Protein AF-A0A117M1G9-F1 (afdb_monomer_lite)

Secondary structure (DSSP, 8-state):
-HHHHHHHHTTTT--B-TTSSB--HHHHHHHHHHHHHHHHHHHHHHHHHHTT-EETTEEHHHHHHHHHHHHHHHHHHHHHHHHHHHHHHH-HHHHHHHSSS--HHHHHHHHHHHHHHHTHHHHHHHHHHHHHHHHHT-S-HHHHHHHHHHHHHHHHHHHHHHHHHHHHH--HHHHHHHHHHHHHHHHHHHHHHHHTS-S-STTHHHHHHHHHHHHHHHT-TT-GGGHHHHHTT-THHHHHHHHHHHHHHHHHHHHHHTPPPP-

pLDDT: mean 76.71, std 13.81, range [40.34, 94.69]

Structure (mmCIF, N/CA/C/O backbone):
data_AF-A0A117M1G9-F1
#
_entry.id   AF-A0A117M1G9-F1
#
loop_
_atom_site.group_PDB
_atom_site.id
_atom_site.type_symbol
_atom_site.label_atom_id
_atom_site.label_alt_id
_atom_site.label_comp_id
_atom_site.label_asym_id
_atom_site.label_entity_id
_atom_site.label_seq_id
_atom_site.pdbx_PDB_ins_code
_atom_site.Cartn_x
_atom_site.Cartn_y
_atom_site.Cartn_z
_atom_site.occupancy
_atom_site.B_iso_or_equiv
_atom_site.auth_seq_id
_atom_site.auth_comp_id
_atom_site.auth_asym_id
_atom_site.auth_atom_id
_atom_site.pdbx_PDB_model_num
ATOM 1 N N . MET A 1 1 ? -23.080 -7.374 11.317 1.00 54.06 1 MET A N 1
ATOM 2 C CA . MET A 1 1 ? -23.359 -6.844 9.959 1.00 54.06 1 MET A CA 1
ATOM 3 C C . MET A 1 1 ? -24.527 -5.860 9.942 1.00 54.06 1 MET A C 1
ATOM 5 O O . MET A 1 1 ? -24.376 -4.829 9.299 1.00 54.06 1 MET A O 1
ATOM 9 N N . ASN A 1 2 ? -25.638 -6.105 10.656 1.00 62.81 2 ASN A N 1
ATOM 10 C CA . ASN A 1 2 ? -26.740 -5.129 10.755 1.00 62.81 2 ASN A CA 1
ATOM 11 C C . ASN A 1 2 ? -26.316 -3.803 11.411 1.00 62.81 2 ASN A C 1
ATOM 13 O O . ASN A 1 2 ? -26.635 -2.744 10.881 1.00 62.81 2 ASN A O 1
ATOM 17 N N . ASP A 1 3 ? -25.491 -3.857 12.457 1.00 60.44 3 ASP A N 1
ATOM 18 C CA . ASP A 1 3 ? -24.973 -2.656 13.132 1.00 60.44 3 ASP A CA 1
ATOM 19 C C . ASP A 1 3 ? -24.120 -1.780 12.198 1.00 60.44 3 ASP A C 1
ATOM 21 O O . ASP A 1 3 ? -24.245 -0.560 12.180 1.00 60.44 3 ASP A O 1
ATOM 25 N N . LEU A 1 4 ? -23.300 -2.410 11.345 1.00 61.31 4 LEU A N 1
ATOM 26 C CA . LEU A 1 4 ? -22.435 -1.711 10.390 1.00 61.31 4 LEU A CA 1
ATOM 27 C C . LEU A 1 4 ? -23.252 -0.991 9.305 1.00 61.31 4 LEU A C 1
ATOM 29 O O . LEU A 1 4 ? -22.950 0.145 8.944 1.00 61.31 4 LEU A O 1
ATOM 33 N N . LYS A 1 5 ? -24.319 -1.643 8.813 1.00 62.78 5 LYS A N 1
ATOM 34 C CA . LYS A 1 5 ? -25.284 -1.016 7.897 1.00 62.78 5 LYS A CA 1
ATOM 35 C C . LYS A 1 5 ? -25.941 0.199 8.546 1.00 62.78 5 LYS A C 1
ATOM 37 O O . LYS A 1 5 ? -26.148 1.201 7.869 1.00 62.78 5 LYS A O 1
ATOM 42 N N . LEU A 1 6 ? -26.248 0.118 9.839 1.00 60.69 6 LEU A N 1
ATOM 43 C CA . LEU A 1 6 ? -26.874 1.201 10.590 1.00 60.69 6 LEU A CA 1
ATOM 44 C C . LEU A 1 6 ? -25.924 2.403 10.718 1.00 60.69 6 LEU A C 1
ATOM 46 O O . LEU A 1 6 ? -26.309 3.521 10.381 1.00 60.69 6 LEU A O 1
ATOM 50 N N . PHE A 1 7 ? -24.655 2.176 11.065 1.00 64.25 7 PHE A N 1
ATOM 51 C CA . PHE A 1 7 ? -23.651 3.246 11.135 1.00 64.25 7 PHE A CA 1
ATOM 52 C C . PHE A 1 7 ? -23.413 3.945 9.794 1.00 64.25 7 PHE A C 1
ATOM 54 O O . PHE A 1 7 ? -23.418 5.177 9.733 1.00 64.25 7 PHE A O 1
ATOM 61 N N . LEU A 1 8 ? -23.292 3.174 8.709 1.00 62.53 8 LEU A N 1
ATOM 62 C CA . LEU A 1 8 ? -23.115 3.718 7.360 1.00 62.53 8 LEU A CA 1
ATOM 63 C C . LEU A 1 8 ? -24.354 4.486 6.877 1.00 62.53 8 LEU A C 1
ATOM 65 O O . LEU A 1 8 ? -24.216 5.562 6.294 1.00 62.53 8 LEU A O 1
ATOM 69 N N . LYS A 1 9 ? -25.563 3.976 7.152 1.00 63.22 9 LYS A N 1
ATOM 70 C CA . LYS A 1 9 ? -26.831 4.610 6.751 1.00 63.22 9 LYS A CA 1
ATOM 71 C C . LYS A 1 9 ? -27.026 5.973 7.413 1.00 63.22 9 LYS A C 1
ATOM 73 O O . LYS A 1 9 ? -27.414 6.923 6.740 1.00 63.22 9 LYS A O 1
ATOM 78 N N . TYR A 1 10 ? -26.737 6.080 8.708 1.00 60.75 10 TYR A N 1
ATOM 79 C CA . TYR A 1 10 ? -26.921 7.324 9.466 1.00 60.75 10 TYR A CA 1
ATOM 80 C C . TYR A 1 10 ? -25.711 8.263 9.422 1.00 60.75 10 TYR A C 1
ATOM 82 O O . TYR A 1 10 ? -25.728 9.321 10.057 1.00 60.75 10 TYR A O 1
ATOM 90 N N . LYS A 1 11 ? -24.663 7.892 8.671 1.00 59.41 11 LYS A N 1
ATOM 91 C CA . LYS A 1 11 ? -23.403 8.638 8.556 1.00 59.41 11 LYS A CA 1
ATOM 92 C C . LYS A 1 11 ? -22.895 9.132 9.912 1.00 59.41 11 LYS A C 1
ATOM 94 O O . LYS A 1 11 ? -22.497 10.289 10.061 1.00 59.41 11 LYS A O 1
ATOM 99 N N . LEU A 1 12 ? -23.012 8.283 10.929 1.00 55.09 12 LEU A N 1
ATOM 100 C CA . LEU A 1 12 ? -22.566 8.605 12.279 1.00 55.09 12 LEU A CA 1
ATOM 101 C C . LEU A 1 12 ? -21.052 8.835 12.227 1.00 55.09 12 LEU A C 1
ATOM 103 O O . LEU A 1 12 ? -20.337 8.006 11.686 1.00 55.09 12 LEU A O 1
ATOM 107 N N . PHE A 1 13 ? -20.568 9.979 12.709 1.00 54.66 13 PHE A N 1
ATOM 108 C CA . PHE A 1 13 ? -19.126 10.280 12.786 1.00 54.66 13 PHE A CA 1
ATOM 109 C C . PHE A 1 13 ? -18.400 10.513 11.443 1.00 54.66 13 PHE A C 1
ATOM 111 O O . PHE A 1 13 ? -17.173 10.497 11.381 1.00 54.66 13 PHE A O 1
ATOM 118 N N . MET A 1 14 ? -19.134 10.791 10.356 1.00 53.44 14 MET A N 1
ATOM 119 C CA . MET A 1 14 ? -18.538 11.401 9.158 1.00 53.44 14 MET A CA 1
ATOM 120 C C . MET A 1 14 ? -18.364 12.916 9.342 1.00 53.44 14 MET A C 1
ATOM 122 O O . MET A 1 14 ? -19.261 13.568 9.873 1.00 53.44 14 MET A O 1
ATOM 126 N N . PHE A 1 15 ? -17.211 13.424 8.883 1.00 51.84 15 PHE A N 1
ATOM 127 C CA . PHE A 1 15 ? -16.710 14.812 8.834 1.00 51.84 15 PHE A CA 1
ATOM 128 C C . PHE A 1 15 ? -17.649 15.910 9.351 1.00 51.84 15 PHE A C 1
ATOM 130 O O . PHE A 1 15 ? -18.733 16.066 8.811 1.00 51.84 15 PHE A O 1
ATOM 137 N N . PRO A 1 16 ? -17.241 16.798 10.267 1.00 45.16 16 PRO A N 1
ATOM 138 C CA . PRO A 1 16 ? -17.991 18.029 10.497 1.00 45.16 16 PRO A CA 1
ATOM 139 C C . PRO A 1 16 ? -17.850 18.949 9.271 1.00 45.16 16 PRO A C 1
ATOM 141 O O . PRO A 1 16 ? -16.748 19.336 8.890 1.00 45.16 16 PRO A O 1
ATOM 144 N N . GLY A 1 17 ? -18.954 19.283 8.605 1.00 44.84 17 GLY A N 1
ATOM 145 C CA . GLY A 1 17 ? -18.967 20.303 7.556 1.00 44.84 17 GLY A CA 1
ATOM 146 C C . GLY A 1 17 ? -18.988 21.713 8.144 1.00 44.84 17 GLY A C 1
ATOM 147 O O . GLY A 1 17 ? -19.348 21.921 9.302 1.00 44.84 17 GLY A O 1
ATOM 148 N N . LYS A 1 18 ? -18.646 22.707 7.313 1.00 43.84 18 LYS A N 1
ATOM 149 C CA . LYS A 1 18 ? -18.502 24.131 7.688 1.00 43.84 18 LYS A CA 1
ATOM 150 C C . LYS A 1 18 ? -19.743 24.777 8.336 1.00 43.84 18 LYS A C 1
ATOM 152 O O . LYS A 1 18 ? -19.636 25.886 8.842 1.00 43.84 18 LYS A O 1
ATOM 157 N N . LYS A 1 19 ? -20.907 24.118 8.314 1.00 42.03 19 LYS A N 1
ATOM 158 C CA . LYS A 1 19 ? -22.171 24.590 8.911 1.00 42.03 19 LYS A CA 1
ATOM 159 C C . LYS A 1 19 ? -22.784 23.599 9.917 1.00 42.03 19 LYS A C 1
ATOM 161 O O . LYS A 1 19 ? -23.988 23.618 10.130 1.00 42.03 19 LYS A O 1
ATOM 166 N N . GLY A 1 20 ? -21.997 22.675 10.476 1.00 44.34 20 GLY A N 1
ATOM 167 C CA . GLY A 1 20 ? -22.514 21.618 11.363 1.00 44.34 20 GLY A CA 1
ATOM 168 C C . GLY A 1 20 ? -23.247 20.479 10.636 1.00 44.34 20 GLY A C 1
ATOM 169 O O . GLY A 1 20 ? -23.626 19.489 11.253 1.00 44.34 20 GLY A O 1
ATOM 170 N N . THR A 1 21 ? -23.401 20.560 9.312 1.00 43.28 21 THR A N 1
ATOM 171 C CA . THR A 1 21 ? -23.843 19.443 8.472 1.00 43.28 21 THR A CA 1
ATOM 172 C C . THR A 1 21 ? -22.686 18.476 8.249 1.00 43.28 21 THR A C 1
ATOM 174 O O . THR A 1 21 ? -21.602 18.895 7.858 1.00 43.28 21 THR A O 1
ATOM 177 N N . ARG A 1 22 ? -22.888 17.177 8.501 1.00 53.00 22 ARG A N 1
ATOM 178 C CA . ARG A 1 22 ? -21.842 16.159 8.319 1.00 53.00 22 ARG A CA 1
ATOM 179 C C . ARG A 1 22 ? -21.385 16.116 6.847 1.00 53.00 22 ARG A C 1
ATOM 181 O O . ARG A 1 22 ? -22.185 15.828 5.958 1.00 53.00 22 ARG A O 1
ATOM 188 N N . GLY A 1 23 ? -20.126 16.460 6.585 1.00 53.06 23 GLY A N 1
ATOM 189 C CA . GLY A 1 23 ? -19.471 16.463 5.282 1.00 53.06 23 GLY A CA 1
ATOM 190 C C . GLY A 1 23 ? -19.533 15.093 4.605 1.00 53.06 23 GLY A C 1
ATOM 191 O O . GLY A 1 23 ? -19.411 14.048 5.242 1.00 53.06 23 GLY A O 1
ATOM 192 N N . GLY A 1 24 ? -19.777 15.105 3.296 1.00 58.38 24 GLY A N 1
ATOM 193 C CA . GLY A 1 24 ? -19.966 13.894 2.504 1.00 58.38 24 GLY A CA 1
ATOM 194 C C . GLY A 1 24 ? -18.655 13.244 2.057 1.00 58.38 24 GLY A C 1
ATOM 195 O O . GLY A 1 24 ? -17.676 13.929 1.768 1.00 58.38 24 GLY A O 1
ATOM 196 N N . LEU A 1 25 ? -18.693 11.916 1.900 1.00 64.88 25 LEU A N 1
ATOM 197 C CA . LEU A 1 25 ? -17.637 11.092 1.287 1.00 64.88 25 LEU A CA 1
ATOM 198 C C . LEU A 1 25 ? -17.181 11.611 -0.087 1.00 64.88 25 LEU A C 1
ATOM 200 O O . LEU A 1 25 ? -16.031 11.424 -0.470 1.00 64.88 25 LEU A O 1
ATOM 204 N N . SER A 1 26 ? -18.070 12.291 -0.816 1.00 68.75 26 SER A N 1
ATOM 205 C CA . SER A 1 26 ? -17.812 12.817 -2.157 1.00 68.75 26 SER A CA 1
ATOM 206 C C . SER A 1 26 ? -16.643 13.802 -2.212 1.00 68.75 26 SER A C 1
ATOM 208 O O . SER A 1 26 ? -15.850 13.739 -3.145 1.00 68.75 26 SER A O 1
ATOM 210 N N . GLY A 1 27 ? -16.490 14.675 -1.210 1.00 70.56 27 GLY A N 1
ATOM 211 C CA . GLY A 1 27 ? -15.402 15.659 -1.189 1.00 70.56 27 GLY A CA 1
ATOM 212 C C . GLY A 1 27 ? -14.026 15.014 -1.022 1.00 70.56 27 GLY A C 1
ATOM 213 O O . GLY A 1 27 ? -13.069 15.405 -1.683 1.00 70.56 27 GLY A O 1
ATOM 214 N N . GLN A 1 28 ? -13.927 13.981 -0.185 1.00 72.12 28 GLN A N 1
ATOM 215 C CA . GLN A 1 28 ? -12.674 13.252 -0.001 1.00 72.12 28 GLN A CA 1
ATOM 216 C C . GLN A 1 28 ? -12.330 12.359 -1.185 1.00 72.12 28 GLN A C 1
ATOM 218 O O . GLN A 1 28 ? -11.172 12.320 -1.583 1.00 72.12 28 GLN A O 1
ATOM 223 N N . LEU A 1 29 ? -13.323 11.684 -1.770 1.00 77.69 29 LEU A N 1
ATOM 224 C CA . LEU A 1 29 ? -13.129 10.901 -2.990 1.00 77.69 29 LEU A CA 1
ATOM 225 C C . LEU A 1 29 ? -12.677 11.786 -4.156 1.00 77.69 29 LEU A C 1
ATOM 227 O O . LEU A 1 29 ? -11.832 11.371 -4.943 1.00 77.69 29 LEU A O 1
ATOM 231 N N . PHE A 1 30 ? -13.183 13.020 -4.236 1.00 79.62 30 PHE A N 1
ATOM 232 C CA . PHE A 1 30 ? -12.721 14.000 -5.214 1.00 79.62 30 PHE A CA 1
ATOM 233 C C . PHE A 1 30 ? -11.249 14.375 -4.998 1.00 79.62 30 PHE A C 1
ATOM 235 O O . PHE A 1 30 ? -10.456 14.266 -5.929 1.00 79.62 30 PHE A O 1
ATOM 242 N N . VAL A 1 31 ? -10.855 14.750 -3.773 1.00 78.19 31 VAL A N 1
ATOM 243 C CA . VAL A 1 31 ? -9.445 15.054 -3.449 1.00 78.19 31 VAL A CA 1
ATOM 244 C C . VAL A 1 31 ? -8.550 13.848 -3.735 1.00 78.19 31 VAL A C 1
ATOM 246 O O . VAL A 1 31 ? -7.498 13.999 -4.350 1.00 78.19 31 VAL A O 1
ATOM 249 N N . PHE A 1 32 ? -8.994 12.652 -3.351 1.00 83.94 32 PHE A N 1
ATOM 250 C CA . PHE A 1 32 ? -8.304 11.398 -3.626 1.00 83.94 32 PHE A CA 1
ATOM 251 C C . PHE A 1 32 ? -8.061 11.200 -5.128 1.00 83.94 32 PHE A C 1
ATOM 253 O O . PHE A 1 32 ? -6.930 10.974 -5.559 1.00 83.94 32 PHE A O 1
ATOM 260 N N . ALA A 1 33 ? -9.106 11.343 -5.946 1.00 86.31 33 ALA A N 1
ATOM 261 C CA . ALA A 1 33 ? -9.006 11.171 -7.390 1.00 86.31 33 ALA A CA 1
ATOM 262 C C . ALA A 1 33 ? -8.069 12.212 -8.019 1.00 86.31 33 ALA A C 1
ATOM 264 O O . ALA A 1 33 ? -7.183 11.847 -8.788 1.00 86.31 33 ALA A O 1
ATOM 265 N N . VAL A 1 34 ? -8.207 13.490 -7.648 1.00 86.94 34 VAL A N 1
ATOM 266 C CA . VAL A 1 34 ? -7.369 14.581 -8.173 1.00 86.94 34 VAL A CA 1
ATOM 267 C C . VAL A 1 34 ? -5.892 14.349 -7.857 1.00 86.94 34 VAL A C 1
ATOM 269 O O . VAL A 1 34 ? -5.061 14.430 -8.759 1.00 86.94 34 VAL A O 1
ATOM 272 N N . PHE A 1 35 ? -5.549 14.009 -6.611 1.00 83.75 35 PHE A N 1
ATOM 273 C CA . PHE A 1 35 ? -4.156 13.745 -6.236 1.00 83.75 35 PHE A CA 1
ATOM 274 C C . PHE A 1 35 ? -3.599 12.489 -6.908 1.00 83.75 35 PHE A C 1
ATOM 276 O O . PHE A 1 35 ? -2.458 12.509 -7.372 1.00 83.75 35 PHE A O 1
ATOM 283 N N . THR A 1 36 ? -4.404 11.427 -7.009 1.00 87.38 36 THR A N 1
ATOM 284 C CA . THR A 1 36 ? -4.015 10.193 -7.710 1.00 87.38 36 THR A CA 1
ATOM 285 C C . THR A 1 36 ? -3.692 10.487 -9.172 1.00 87.38 36 THR A C 1
ATOM 287 O O . THR A 1 36 ? -2.656 10.058 -9.669 1.00 87.38 36 THR A O 1
ATOM 290 N N . ILE A 1 37 ? -4.540 11.267 -9.853 1.00 88.56 37 ILE A N 1
ATOM 291 C CA . ILE A 1 37 ? -4.345 11.654 -11.255 1.00 88.56 37 ILE A CA 1
ATOM 292 C C . ILE A 1 37 ? -3.124 12.565 -11.405 1.00 88.56 37 ILE A C 1
ATOM 294 O O . ILE A 1 37 ? -2.314 12.348 -12.299 1.00 88.56 37 ILE A O 1
ATOM 298 N N . MET A 1 38 ? -2.951 13.558 -10.531 1.00 87.69 38 MET A N 1
ATOM 299 C CA . MET A 1 38 ? -1.835 14.506 -10.607 1.00 87.69 38 MET A CA 1
ATOM 300 C C . MET A 1 38 ? -0.476 13.806 -10.470 1.00 87.69 38 MET A C 1
ATOM 302 O O . MET A 1 38 ? 0.407 13.998 -11.306 1.00 87.69 38 MET A O 1
ATOM 306 N N . ILE A 1 39 ? -0.323 12.951 -9.453 1.00 85.81 39 ILE A N 1
ATOM 307 C CA . ILE A 1 39 ? 0.887 12.135 -9.261 1.00 85.81 39 ILE A CA 1
ATOM 308 C C . ILE A 1 39 ? 1.021 11.123 -10.400 1.00 85.81 39 ILE A C 1
ATOM 310 O O . ILE A 1 39 ? 2.115 10.932 -10.933 1.00 85.81 39 ILE A O 1
ATOM 314 N N . GLY A 1 40 ? -0.104 10.538 -10.812 1.00 87.75 40 GLY A N 1
ATOM 315 C CA . GLY A 1 40 ? -0.175 9.581 -11.901 1.00 87.75 40 GLY A CA 1
ATOM 316 C C . GLY A 1 40 ? 0.371 10.131 -13.215 1.00 87.75 40 GLY A C 1
ATOM 317 O O . GLY A 1 40 ? 1.198 9.488 -13.851 1.00 87.75 40 GLY A O 1
ATOM 318 N N . MET A 1 41 ? -0.026 11.345 -13.600 1.00 87.69 41 MET A N 1
ATOM 319 C CA . MET A 1 41 ? 0.456 12.012 -14.815 1.00 87.69 41 MET A CA 1
ATOM 320 C C . MET A 1 41 ? 1.946 12.354 -14.739 1.00 87.69 41 MET A C 1
ATOM 322 O O . MET A 1 41 ? 2.665 12.185 -15.723 1.00 87.69 41 MET A O 1
ATOM 326 N N . PHE A 1 42 ? 2.429 12.808 -13.578 1.00 85.50 42 PHE A N 1
ATOM 327 C CA . PHE A 1 42 ? 3.856 13.064 -13.383 1.00 85.50 42 PHE A CA 1
ATOM 328 C C . PHE A 1 42 ? 4.676 11.780 -13.577 1.00 85.50 42 PHE A C 1
ATOM 330 O O . PHE A 1 42 ? 5.613 11.750 -14.378 1.00 85.50 42 PHE A O 1
ATOM 337 N N . LEU A 1 43 ? 4.282 10.694 -12.907 1.00 88.00 43 LEU A N 1
ATOM 338 C CA . LEU A 1 43 ? 4.990 9.418 -12.987 1.00 88.00 43 LEU A CA 1
ATOM 339 C C . LEU A 1 43 ? 4.782 8.697 -14.317 1.00 88.00 43 LEU A C 1
ATOM 341 O O . LEU A 1 43 ? 5.677 7.983 -14.749 1.00 88.00 43 LEU A O 1
ATOM 345 N N . TRP A 1 44 ? 3.675 8.927 -15.021 1.00 88.44 44 TRP A N 1
ATOM 346 C CA . TRP A 1 44 ? 3.468 8.428 -16.382 1.00 88.44 44 TRP A CA 1
ATOM 347 C C . TRP A 1 44 ? 4.584 8.867 -17.334 1.00 88.44 44 TRP A C 1
ATOM 349 O O . TRP A 1 44 ? 5.105 8.056 -18.102 1.00 88.44 44 TRP A O 1
ATOM 359 N N . ASN A 1 45 ? 4.990 10.137 -17.252 1.00 85.75 45 ASN A N 1
ATOM 360 C CA . ASN A 1 45 ? 6.081 10.672 -18.065 1.00 85.75 45 ASN A CA 1
ATOM 361 C C . ASN A 1 45 ? 7.435 10.094 -17.641 1.00 85.75 45 ASN A C 1
ATOM 363 O O . ASN A 1 45 ? 8.219 9.688 -18.496 1.00 85.75 45 ASN A O 1
ATOM 367 N N . VAL A 1 46 ? 7.685 9.990 -16.333 1.00 84.25 46 VAL A N 1
ATOM 368 C CA . VAL A 1 46 ? 8.919 9.407 -15.774 1.00 84.25 46 VAL A CA 1
ATOM 369 C C . VAL A 1 46 ? 9.066 7.939 -16.188 1.00 84.25 46 VAL A C 1
ATOM 371 O O . VAL A 1 46 ? 10.121 7.517 -16.660 1.00 84.25 46 VAL A O 1
ATOM 374 N N . TYR A 1 47 ? 7.994 7.158 -16.075 1.00 88.00 47 TYR A N 1
ATOM 375 C CA . TYR A 1 47 ? 7.966 5.764 -16.499 1.00 88.00 47 TYR A CA 1
ATOM 376 C C . TYR A 1 47 ? 8.047 5.615 -18.021 1.00 88.00 47 TYR A C 1
ATOM 378 O O . TYR A 1 47 ? 8.714 4.715 -18.519 1.00 88.00 47 TYR A O 1
ATOM 386 N N . GLY A 1 48 ? 7.448 6.532 -18.784 1.00 85.25 48 GLY A N 1
ATOM 387 C CA . GLY A 1 48 ? 7.653 6.596 -20.231 1.00 85.25 48 GLY A CA 1
ATOM 388 C C . GLY A 1 48 ? 9.123 6.809 -20.603 1.00 85.25 48 GLY A C 1
ATOM 389 O O . GLY A 1 48 ? 9.651 6.076 -21.433 1.00 85.25 48 GLY A O 1
ATOM 390 N N . ALA A 1 49 ? 9.798 7.760 -19.956 1.00 82.31 49 ALA A N 1
ATOM 391 C CA . ALA A 1 49 ? 11.199 8.089 -20.226 1.00 82.31 49 ALA A CA 1
ATOM 392 C C . ALA A 1 49 ? 12.187 6.991 -19.794 1.00 82.31 49 ALA A C 1
ATOM 394 O O . ALA A 1 49 ? 13.280 6.895 -20.341 1.00 82.31 49 ALA A O 1
ATOM 395 N N . THR A 1 50 ? 11.805 6.160 -18.823 1.00 81.44 50 THR A N 1
ATOM 396 C CA . THR A 1 50 ? 12.618 5.036 -18.322 1.00 81.44 50 THR A CA 1
ATOM 397 C C . THR A 1 50 ? 12.219 3.688 -18.928 1.00 81.44 50 THR A C 1
ATOM 399 O O . THR A 1 50 ? 12.813 2.659 -18.597 1.00 81.44 50 THR A O 1
ATOM 402 N N . SER A 1 51 ? 11.230 3.671 -19.827 1.00 80.81 51 SER A N 1
ATOM 403 C CA . SER A 1 51 ? 10.801 2.456 -20.519 1.00 80.81 51 SER A CA 1
ATOM 404 C C . SER A 1 51 ? 11.928 1.902 -21.397 1.00 80.81 51 SER A C 1
ATOM 406 O O . SER A 1 51 ? 12.650 2.645 -22.055 1.00 80.81 51 SER A O 1
ATOM 408 N N . GLY A 1 52 ? 12.133 0.584 -21.355 1.00 79.12 52 GLY A N 1
ATOM 409 C CA . GLY A 1 52 ? 13.221 -0.082 -22.082 1.00 79.12 52 GLY A CA 1
ATOM 410 C C . GLY A 1 52 ? 14.623 0.090 -21.480 1.00 79.12 52 GLY A C 1
ATOM 411 O O . GLY A 1 52 ? 15.557 -0.552 -21.952 1.00 79.12 52 GLY A O 1
ATOM 412 N N . VAL A 1 53 ? 14.791 0.889 -20.418 1.00 82.50 53 VAL A N 1
ATOM 413 C CA . VAL A 1 53 ? 16.077 1.018 -19.718 1.00 82.50 53 VAL A CA 1
ATOM 414 C C . VAL A 1 53 ? 16.237 -0.135 -18.730 1.00 82.50 53 VAL A C 1
ATOM 416 O O . VAL A 1 53 ? 15.481 -0.251 -17.759 1.00 82.50 53 VAL A O 1
ATOM 419 N N . ALA A 1 54 ? 17.239 -0.980 -18.963 1.00 82.19 54 ALA A N 1
ATOM 420 C CA . ALA A 1 54 ? 17.619 -2.065 -18.070 1.00 82.19 54 ALA A CA 1
ATOM 421 C C . ALA A 1 54 ? 19.108 -1.978 -17.723 1.00 82.19 54 ALA A C 1
ATOM 423 O O . ALA A 1 54 ? 19.942 -1.692 -18.581 1.00 82.19 54 ALA A O 1
ATOM 424 N N . VAL A 1 55 ? 19.431 -2.24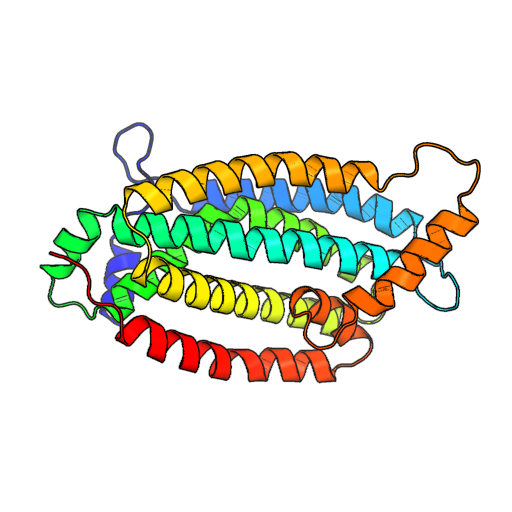0 -16.461 1.00 79.19 55 VAL A N 1
ATOM 425 C CA . VAL A 1 55 ? 20.802 -2.287 -15.942 1.00 79.19 55 VAL A CA 1
ATOM 426 C C . VAL A 1 55 ? 20.986 -3.671 -15.351 1.00 79.19 55 VAL A C 1
ATOM 428 O O . VAL A 1 55 ? 20.192 -4.077 -14.507 1.00 79.19 55 VAL A O 1
ATOM 431 N N . GLU A 1 56 ? 21.972 -4.420 -15.847 1.00 79.50 56 GLU A N 1
ATOM 432 C CA . GLU A 1 56 ? 22.253 -5.790 -15.379 1.00 79.50 56 GLU A CA 1
ATOM 433 C C . GLU A 1 56 ? 21.014 -6.713 -15.451 1.00 79.50 56 GLU A C 1
ATOM 435 O O . GLU A 1 56 ? 20.779 -7.561 -14.598 1.00 79.50 56 GLU A O 1
ATOM 440 N N . GLY A 1 57 ? 20.180 -6.526 -16.483 1.00 78.50 57 GLY A N 1
ATOM 441 C CA . GLY A 1 57 ? 18.949 -7.300 -16.688 1.00 78.50 57 GLY A CA 1
ATOM 442 C C . GLY A 1 57 ? 17.754 -6.862 -15.830 1.00 78.50 57 GLY A C 1
ATOM 443 O O . GLY A 1 57 ? 16.660 -7.401 -15.997 1.00 78.50 57 GLY A O 1
ATOM 444 N N . VAL A 1 58 ? 17.910 -5.860 -14.958 1.00 82.50 58 VAL A N 1
ATOM 445 C CA . VAL A 1 58 ? 16.827 -5.318 -14.126 1.00 82.50 58 VAL A CA 1
ATOM 446 C C . VAL A 1 58 ? 16.271 -4.036 -14.749 1.00 82.50 58 VAL A C 1
ATOM 448 O O . VAL A 1 58 ? 16.998 -3.071 -14.983 1.00 82.50 58 VAL A O 1
ATOM 451 N N . SER A 1 59 ? 14.960 -4.006 -15.007 1.00 86.50 59 SER A N 1
ATOM 452 C CA . SER A 1 59 ? 14.268 -2.814 -15.521 1.00 86.50 59 SER A CA 1
ATOM 453 C C . SER A 1 59 ? 14.314 -1.663 -14.511 1.00 86.50 59 SER A C 1
ATOM 455 O O . SER A 1 59 ? 13.860 -1.810 -13.376 1.00 86.50 59 SER A O 1
ATOM 457 N N . LEU A 1 60 ? 14.782 -0.487 -14.936 1.00 83.88 60 LEU A N 1
ATOM 458 C CA . LEU A 1 60 ? 14.879 0.703 -14.086 1.00 83.88 60 LEU A CA 1
ATOM 459 C C . LEU A 1 60 ? 13.515 1.120 -13.513 1.00 83.88 60 LEU A C 1
ATOM 461 O O . LEU A 1 60 ? 13.393 1.409 -12.322 1.00 83.88 60 LEU A O 1
ATOM 465 N N . GLY A 1 61 ? 12.466 1.086 -14.339 1.00 85.50 61 GLY A N 1
ATOM 466 C CA . GLY A 1 61 ? 11.109 1.439 -13.918 1.00 85.50 61 GLY A CA 1
ATOM 467 C C . GLY A 1 61 ? 10.559 0.530 -12.818 1.00 85.50 61 GLY A C 1
ATOM 468 O O . GLY A 1 61 ? 9.893 1.008 -11.900 1.00 85.50 61 GLY A O 1
ATOM 469 N N . LYS A 1 62 ? 10.900 -0.764 -12.857 1.00 88.75 62 LYS A N 1
ATOM 470 C CA . LYS A 1 62 ? 10.548 -1.746 -11.819 1.00 88.75 62 LYS A CA 1
ATOM 471 C C . LYS A 1 62 ? 11.199 -1.404 -10.483 1.00 88.75 62 LYS A C 1
ATOM 473 O O . LYS A 1 62 ? 10.532 -1.421 -9.449 1.00 88.75 62 LYS A O 1
ATOM 478 N N . VAL A 1 63 ? 12.479 -1.038 -10.506 1.00 87.81 63 VAL A N 1
ATOM 479 C CA . VAL A 1 63 ? 13.209 -0.637 -9.299 1.00 87.81 63 VAL A CA 1
ATOM 480 C C . VAL A 1 63 ? 12.638 0.642 -8.703 1.00 87.81 63 VAL A C 1
ATOM 482 O O . VAL A 1 63 ? 12.362 0.690 -7.504 1.00 87.81 63 VAL A O 1
ATOM 485 N N . MET A 1 64 ? 12.392 1.652 -9.541 1.00 86.62 64 MET A N 1
ATOM 486 C CA . MET A 1 64 ? 11.782 2.912 -9.113 1.00 86.62 64 MET A CA 1
ATOM 487 C C . MET A 1 64 ? 10.395 2.685 -8.506 1.00 86.62 64 MET A C 1
ATOM 489 O O . MET A 1 64 ? 10.105 3.202 -7.429 1.00 86.62 64 MET A O 1
ATOM 493 N N . ALA A 1 65 ? 9.547 1.876 -9.151 1.00 89.75 65 ALA A N 1
ATOM 494 C CA . ALA A 1 65 ? 8.243 1.503 -8.608 1.00 89.75 65 ALA A CA 1
ATOM 495 C C . ALA A 1 65 ? 8.375 0.777 -7.264 1.00 89.75 65 ALA A C 1
ATOM 497 O O . ALA A 1 65 ? 7.715 1.160 -6.302 1.00 89.75 65 ALA A O 1
ATOM 498 N N . GLY A 1 66 ? 9.268 -0.209 -7.150 1.00 89.50 66 GLY A N 1
ATOM 499 C CA . GLY A 1 66 ? 9.489 -0.926 -5.895 1.00 89.50 66 GLY A CA 1
ATOM 500 C C . GLY A 1 66 ? 9.923 -0.026 -4.749 1.00 89.50 66 GLY A C 1
ATOM 501 O O . GLY A 1 66 ? 9.366 -0.109 -3.654 1.00 89.50 66 GLY A O 1
ATOM 502 N N . PHE A 1 67 ? 10.876 0.866 -5.012 1.00 86.81 67 PHE A N 1
ATOM 503 C CA . PHE A 1 67 ? 11.332 1.867 -4.056 1.00 86.81 67 PHE A CA 1
ATOM 504 C C . PHE A 1 67 ? 10.166 2.753 -3.591 1.00 86.81 67 PHE A C 1
ATOM 506 O O . PHE A 1 67 ? 9.886 2.845 -2.392 1.00 86.81 67 PHE A O 1
ATOM 513 N N . PHE A 1 68 ? 9.440 3.362 -4.536 1.00 86.62 68 PHE A N 1
ATOM 514 C CA . PHE A 1 68 ? 8.360 4.294 -4.222 1.00 86.62 68 PHE A CA 1
ATOM 515 C C . PHE A 1 68 ? 7.192 3.618 -3.506 1.00 86.62 68 PHE A C 1
ATOM 517 O O . PHE A 1 68 ? 6.665 4.183 -2.546 1.00 86.62 68 PHE A O 1
ATOM 524 N N . LEU A 1 69 ? 6.807 2.407 -3.912 1.00 90.50 69 LEU A N 1
ATOM 525 C CA . LEU A 1 69 ? 5.741 1.643 -3.261 1.00 90.50 69 LEU A CA 1
ATOM 526 C C . LEU A 1 69 ? 6.137 1.197 -1.858 1.00 90.50 69 LEU A C 1
ATOM 528 O O . LEU A 1 69 ? 5.332 1.315 -0.940 1.00 90.50 69 LEU A O 1
ATOM 532 N N . THR A 1 70 ? 7.380 0.759 -1.652 1.00 89.38 70 THR A N 1
ATOM 533 C CA . THR A 1 70 ? 7.864 0.369 -0.318 1.00 89.38 70 THR A CA 1
ATOM 534 C C . THR A 1 70 ? 7.805 1.545 0.645 1.00 89.38 70 THR A C 1
ATOM 536 O O . THR A 1 70 ? 7.259 1.441 1.740 1.00 89.38 70 THR A O 1
ATOM 539 N N . ILE A 1 71 ? 8.332 2.690 0.223 1.00 84.81 71 ILE A N 1
ATOM 540 C CA . ILE A 1 71 ? 8.417 3.881 1.061 1.00 84.81 71 ILE A CA 1
ATOM 541 C C . ILE A 1 71 ? 7.028 4.473 1.320 1.00 84.81 71 ILE A C 1
ATOM 543 O O . ILE A 1 71 ? 6.664 4.699 2.475 1.00 84.81 71 ILE A O 1
ATOM 547 N N . SER A 1 72 ? 6.212 4.660 0.279 1.00 85.12 72 SER A N 1
ATOM 548 C CA . SER A 1 72 ? 4.837 5.156 0.444 1.00 85.12 72 SER A CA 1
ATOM 549 C C . SER A 1 72 ? 3.953 4.186 1.236 1.00 85.12 72 SER A C 1
ATOM 551 O O . SER A 1 72 ? 3.147 4.636 2.048 1.00 85.12 72 SER A O 1
ATOM 553 N N . GLY A 1 73 ? 4.140 2.874 1.077 1.00 87.56 73 GLY A N 1
ATOM 554 C CA . GLY A 1 73 ? 3.437 1.831 1.822 1.00 87.56 73 GLY A CA 1
ATOM 555 C C . GLY A 1 73 ? 3.807 1.790 3.306 1.00 87.56 73 GLY A C 1
ATOM 556 O O . GLY A 1 73 ? 2.918 1.771 4.159 1.00 87.56 73 GLY A O 1
ATOM 557 N N . LEU A 1 74 ? 5.101 1.864 3.640 1.00 86.12 74 LEU A N 1
ATOM 558 C CA . LEU A 1 74 ? 5.565 1.994 5.029 1.00 86.12 74 LEU A CA 1
ATOM 559 C C . LEU A 1 74 ? 5.012 3.260 5.678 1.00 86.12 74 LEU A C 1
ATOM 561 O O . LEU A 1 74 ? 4.524 3.231 6.808 1.00 86.12 74 LEU A O 1
ATOM 565 N N . PHE A 1 75 ? 5.050 4.369 4.947 1.00 82.44 75 PHE A N 1
ATOM 566 C CA . PHE A 1 75 ? 4.516 5.627 5.434 1.00 82.44 75 PHE A CA 1
ATOM 567 C C . PHE A 1 75 ? 3.000 5.562 5.649 1.00 82.44 75 PHE A C 1
ATOM 569 O O . PHE A 1 75 ? 2.515 6.002 6.692 1.00 82.44 75 PHE A O 1
ATOM 576 N N . PHE A 1 76 ? 2.256 4.953 4.722 1.00 85.25 76 PHE A N 1
ATOM 577 C CA . PHE A 1 76 ? 0.833 4.684 4.908 1.00 85.25 76 PHE A CA 1
ATOM 578 C C . PHE A 1 76 ? 0.590 3.862 6.171 1.00 85.25 76 PHE A C 1
ATOM 580 O O . PHE A 1 76 ? -0.249 4.244 6.981 1.00 85.25 76 PHE A O 1
ATOM 587 N N . LEU A 1 77 ? 1.341 2.778 6.380 1.00 86.69 77 LEU A N 1
ATOM 588 C CA . LEU A 1 77 ? 1.195 1.917 7.551 1.00 86.69 77 LEU A CA 1
ATOM 589 C C . LEU A 1 77 ? 1.387 2.712 8.844 1.00 86.69 77 LEU A C 1
ATOM 591 O O . LEU A 1 77 ? 0.538 2.642 9.732 1.00 86.69 77 LEU A O 1
ATOM 595 N N . ILE A 1 78 ? 2.455 3.504 8.940 1.00 81.94 78 ILE A N 1
ATOM 596 C CA . ILE A 1 78 ? 2.767 4.301 10.132 1.00 81.94 78 ILE A CA 1
ATOM 597 C C . ILE A 1 78 ? 1.716 5.406 10.347 1.00 81.94 78 ILE A C 1
ATOM 599 O O . ILE A 1 78 ? 1.191 5.543 11.454 1.00 81.94 78 ILE A O 1
ATOM 603 N N . SER A 1 79 ? 1.369 6.160 9.297 1.00 79.81 79 SER A N 1
ATOM 604 C CA . SER A 1 79 ? 0.368 7.241 9.327 1.00 79.81 79 SER A CA 1
ATOM 605 C C . SER A 1 79 ? -1.010 6.730 9.707 1.00 79.81 79 SER A C 1
ATOM 607 O O . SER A 1 79 ? -1.616 7.213 10.666 1.00 79.81 79 SER A O 1
ATOM 609 N N . PHE A 1 80 ? -1.479 5.690 9.024 1.00 82.38 80 PHE A N 1
ATOM 610 C CA . PHE A 1 80 ? -2.749 5.050 9.321 1.00 82.38 80 PHE A CA 1
ATOM 611 C C . PHE A 1 80 ? -2.779 4.525 10.754 1.00 82.38 80 PHE A C 1
ATOM 613 O O . PHE A 1 80 ? -3.732 4.799 11.484 1.00 82.38 80 PHE A O 1
ATOM 620 N N . SER A 1 81 ? -1.726 3.820 11.179 1.00 80.44 81 SER A N 1
ATOM 621 C CA . SER A 1 81 ? -1.672 3.235 12.519 1.00 80.44 81 SER A CA 1
ATOM 622 C C . SER A 1 81 ? -1.713 4.304 13.602 1.00 80.44 81 SER A C 1
ATOM 624 O O . SER A 1 81 ? -2.481 4.177 14.553 1.00 80.44 81 SER A O 1
ATOM 626 N N . ALA A 1 82 ? -0.949 5.387 13.452 1.00 74.62 82 ALA A N 1
ATOM 627 C CA . ALA A 1 82 ? -0.945 6.500 14.397 1.00 74.62 82 ALA A CA 1
ATOM 628 C C . ALA A 1 82 ? -2.303 7.216 14.452 1.00 74.62 82 ALA A C 1
ATOM 630 O O . ALA A 1 82 ? -2.837 7.460 15.537 1.00 74.62 82 ALA A O 1
ATOM 631 N N . THR A 1 83 ? -2.890 7.526 13.292 1.00 74.00 83 THR A N 1
ATOM 632 C CA . THR A 1 83 ? -4.178 8.226 13.214 1.00 74.00 83 THR A CA 1
ATOM 633 C C . THR A 1 83 ? -5.321 7.388 13.753 1.00 74.00 83 THR A C 1
ATOM 635 O O . THR A 1 83 ? -6.101 7.880 14.566 1.00 74.00 83 THR A O 1
ATOM 638 N N . SER A 1 84 ? -5.410 6.124 13.349 1.00 74.31 84 SER A N 1
ATOM 639 C CA . SER A 1 84 ? -6.483 5.243 13.794 1.00 74.31 84 SER A CA 1
ATOM 640 C C . SER A 1 84 ? -6.357 4.929 15.290 1.00 74.31 84 SER A C 1
ATOM 642 O O . SER A 1 84 ? -7.363 4.963 15.993 1.00 74.31 84 SER A O 1
ATOM 644 N N . SER A 1 85 ? -5.135 4.761 15.817 1.00 72.81 85 SER A N 1
ATOM 645 C CA . SER A 1 85 ? -4.911 4.590 17.264 1.00 72.81 85 SER A CA 1
ATOM 646 C C . SER A 1 85 ? -5.360 5.817 18.047 1.00 72.81 85 SER A C 1
ATOM 648 O O . SER A 1 85 ? -6.067 5.696 19.040 1.00 72.81 85 SER A O 1
ATOM 650 N N . TYR A 1 86 ? -5.016 7.016 17.577 1.00 68.25 86 TYR A N 1
ATOM 651 C CA . TYR A 1 86 ? -5.472 8.250 18.208 1.00 68.25 86 TYR A CA 1
ATOM 652 C C . TYR A 1 86 ? -6.996 8.403 18.183 1.00 68.25 86 TYR A C 1
ATOM 654 O O . TYR A 1 86 ? -7.579 8.837 19.175 1.00 68.25 86 TYR A O 1
ATOM 662 N N . LEU A 1 87 ? -7.648 8.040 17.075 1.00 67.38 87 LEU A N 1
ATOM 663 C CA . LEU A 1 87 ? -9.106 8.092 16.969 1.00 67.38 87 LEU A CA 1
ATOM 664 C C . LEU A 1 87 ? -9.791 7.091 17.911 1.00 67.38 87 LEU A C 1
ATOM 666 O O . LEU A 1 87 ? -10.804 7.444 18.508 1.00 67.38 87 LEU A O 1
ATOM 670 N N . PHE A 1 88 ? -9.211 5.903 18.124 1.00 65.12 88 PHE A N 1
ATOM 671 C CA . PHE A 1 88 ? -9.699 4.964 19.141 1.00 65.12 88 PHE A CA 1
ATOM 672 C C . PHE A 1 88 ? -9.652 5.543 20.562 1.00 65.12 88 PHE A C 1
ATOM 674 O O . PHE A 1 88 ? -10.510 5.217 21.370 1.00 65.12 88 PHE A O 1
ATOM 681 N N . MET A 1 89 ? -8.683 6.413 20.861 1.00 60.84 89 MET A N 1
ATOM 682 C CA . MET A 1 89 ? -8.498 7.003 22.194 1.00 60.84 89 MET A CA 1
ATOM 683 C C . MET A 1 89 ? -9.234 8.324 22.427 1.00 60.84 89 MET A C 1
ATOM 685 O O . MET A 1 89 ? -9.354 8.791 23.562 1.00 60.84 89 MET A O 1
ATOM 689 N N . ARG A 1 90 ? -9.597 9.041 21.360 1.00 52.50 90 ARG A N 1
ATOM 690 C CA . ARG A 1 90 ? -10.148 10.396 21.487 1.00 52.50 90 ARG A CA 1
ATOM 691 C C . ARG A 1 90 ? -11.666 10.422 21.539 1.00 52.50 90 ARG A C 1
ATOM 693 O O . ARG A 1 90 ? -12.201 11.442 21.951 1.00 52.50 90 ARG A O 1
ATOM 700 N N . ASN A 1 91 ? -12.345 9.360 21.146 1.00 54.09 91 ASN A N 1
ATOM 701 C CA . ASN A 1 91 ? -13.761 9.479 20.875 1.00 54.09 91 ASN A CA 1
ATOM 702 C C . ASN A 1 91 ? -14.623 9.306 22.133 1.00 54.09 91 ASN A C 1
ATOM 704 O O . ASN A 1 91 ? -14.994 8.192 22.473 1.00 54.09 91 ASN A O 1
ATOM 708 N N . ASP A 1 92 ? -15.090 10.430 22.685 1.00 46.84 92 ASP A N 1
ATOM 709 C CA . ASP A 1 92 ? -16.326 10.507 23.490 1.00 46.84 92 ASP A CA 1
ATOM 710 C C . ASP A 1 92 ? -17.527 9.891 22.707 1.00 46.84 92 ASP A C 1
ATOM 712 O O . ASP A 1 92 ? -18.552 9.489 23.252 1.00 46.84 92 ASP A O 1
ATOM 716 N N . GLU A 1 93 ? -17.380 9.764 21.381 1.00 48.03 93 GLU A N 1
ATOM 717 C CA . GLU A 1 93 ? -18.255 9.040 20.455 1.00 48.03 93 GLU A CA 1
ATOM 718 C C . GLU A 1 93 ? -18.169 7.504 20.582 1.00 48.03 93 GLU A C 1
ATOM 720 O O . GLU A 1 93 ? -19.157 6.822 20.322 1.00 48.03 93 GLU A O 1
ATOM 725 N N . ILE A 1 94 ? -17.015 6.942 20.970 1.00 50.75 94 ILE A N 1
ATOM 726 C CA . ILE A 1 94 ? -16.854 5.512 21.281 1.00 50.75 94 ILE A CA 1
ATOM 727 C C . ILE A 1 94 ? -17.517 5.225 22.623 1.00 50.75 94 ILE A C 1
ATOM 729 O O . ILE A 1 94 ? -18.217 4.222 22.719 1.00 50.75 94 ILE A O 1
ATOM 733 N N . ASP A 1 95 ? -17.408 6.133 23.593 1.00 48.50 95 ASP A N 1
ATOM 734 C CA . ASP A 1 95 ? -18.154 6.042 24.851 1.00 48.50 95 ASP A CA 1
ATOM 735 C C . ASP A 1 95 ? -19.663 6.089 24.592 1.00 48.50 95 ASP A C 1
ATOM 737 O O . ASP A 1 95 ? -20.390 5.216 25.057 1.00 48.50 95 ASP A O 1
ATOM 741 N N . MET A 1 96 ? -20.139 6.993 23.726 1.00 47.81 96 MET A N 1
ATOM 742 C CA . MET A 1 96 ? -21.542 7.041 23.286 1.00 47.81 96 MET A CA 1
ATOM 743 C C . MET A 1 96 ? -21.984 5.780 22.511 1.00 47.81 96 MET A C 1
ATOM 745 O O . MET A 1 96 ? -23.123 5.330 22.647 1.00 47.81 96 MET A O 1
ATOM 749 N N . LEU A 1 97 ? -21.103 5.181 21.702 1.00 49.44 97 LEU A N 1
ATOM 750 C CA . LEU A 1 97 ? -21.356 3.921 20.988 1.00 49.44 97 LEU A CA 1
ATOM 751 C C . LEU A 1 97 ? -21.325 2.692 21.905 1.00 49.44 97 LEU A C 1
ATOM 753 O O . LEU A 1 97 ? -22.007 1.713 21.610 1.00 49.44 97 LEU A O 1
ATOM 757 N N . LEU A 1 98 ? -20.558 2.733 22.997 1.00 53.09 98 LEU A N 1
ATOM 758 C CA . LEU A 1 98 ? -20.526 1.704 24.038 1.00 53.09 98 LEU A CA 1
ATOM 759 C C . LEU A 1 98 ? -21.820 1.688 24.868 1.00 53.09 98 LEU A C 1
ATOM 761 O O . LEU A 1 98 ? -22.142 0.647 25.438 1.00 53.09 98 LEU A O 1
ATOM 765 N N . VAL A 1 99 ? -22.585 2.790 24.889 1.00 53.16 99 VAL A N 1
ATOM 766 C CA . VAL A 1 99 ? -23.947 2.835 25.463 1.00 53.16 99 VAL A CA 1
ATOM 767 C C . VAL A 1 99 ? -24.973 2.131 24.560 1.00 53.16 99 VAL A C 1
ATOM 769 O O . VAL A 1 99 ? -26.005 1.658 25.036 1.00 53.16 99 VAL A O 1
ATOM 772 N N . LEU A 1 100 ? -24.708 2.017 23.254 1.00 53.62 100 LEU A N 1
ATOM 773 C CA . LEU A 1 100 ? -25.571 1.283 22.327 1.00 53.62 100 LEU A CA 1
ATOM 774 C C . LEU A 1 100 ? -25.249 -0.225 22.372 1.00 53.62 100 LEU A C 1
ATOM 776 O O . LEU A 1 100 ? -24.083 -0.594 22.508 1.00 53.62 100 LEU A O 1
ATOM 780 N N . PRO A 1 101 ? -26.239 -1.129 22.207 1.00 53.50 101 PRO A N 1
ATOM 781 C CA . PRO A 1 101 ? -26.041 -2.581 22.281 1.00 53.50 101 PRO A CA 1
ATOM 782 C C . PRO A 1 101 ? -25.366 -3.129 21.010 1.00 53.50 101 PRO A C 1
ATOM 784 O O . PRO A 1 101 ? -25.915 -3.965 20.293 1.00 53.50 101 PRO A O 1
ATOM 787 N N . VAL A 1 102 ? -24.169 -2.633 20.697 1.00 63.25 102 VAL A N 1
ATOM 788 C CA . VAL A 1 102 ? -23.422 -2.937 19.476 1.00 63.25 102 VAL A CA 1
ATOM 789 C C . VAL A 1 102 ? -22.127 -3.668 19.814 1.00 63.25 102 VAL A C 1
ATOM 791 O O . VAL A 1 102 ? -21.430 -3.361 20.780 1.00 63.25 102 VAL A O 1
ATOM 794 N N . LYS A 1 103 ? -21.762 -4.657 18.991 1.00 66.88 103 LYS A N 1
ATOM 795 C CA . LYS A 1 103 ? -20.506 -5.398 19.173 1.00 66.88 103 LYS A CA 1
ATOM 796 C C . LYS A 1 103 ? -19.301 -4.465 18.997 1.00 66.88 103 LYS A C 1
ATOM 798 O O . LYS A 1 103 ? -19.171 -3.813 17.963 1.00 66.88 103 LYS A O 1
ATOM 803 N N . ARG A 1 104 ? -18.352 -4.500 19.941 1.00 67.50 104 ARG A N 1
ATOM 804 C CA . ARG A 1 104 ? -17.089 -3.725 19.914 1.00 67.50 104 ARG A CA 1
ATOM 805 C C . ARG A 1 104 ? -16.315 -3.856 18.600 1.00 67.50 104 ARG A C 1
ATOM 807 O O . ARG A 1 104 ? -15.818 -2.874 18.065 1.00 67.50 104 ARG A O 1
ATOM 814 N N . VAL A 1 105 ? -16.286 -5.061 18.032 1.00 70.06 105 VAL A N 1
ATOM 815 C CA . VAL A 1 105 ? -15.657 -5.328 16.729 1.00 70.06 105 VAL A CA 1
ATOM 816 C C . VAL A 1 105 ? -16.299 -4.499 15.606 1.00 70.06 105 VAL A C 1
ATOM 818 O O . VAL A 1 105 ? -15.586 -4.002 14.742 1.00 70.06 105 VAL A O 1
ATOM 821 N N . SER A 1 106 ? -17.621 -4.292 15.626 1.00 68.69 106 SER A N 1
ATOM 822 C CA . SER A 1 106 ? -18.319 -3.469 14.626 1.00 68.69 106 SER A CA 1
ATOM 823 C C . SER A 1 106 ? -17.897 -1.998 14.699 1.00 68.69 106 SER A C 1
ATOM 825 O O . SER A 1 106 ? -17.774 -1.358 13.658 1.00 68.69 106 SER A O 1
ATOM 827 N N . ILE A 1 107 ? -17.642 -1.478 15.906 1.00 69.12 107 ILE A N 1
ATOM 828 C CA . ILE A 1 107 ? -17.143 -0.111 16.127 1.00 69.12 107 ILE A CA 1
ATOM 829 C C . ILE A 1 107 ? -15.718 0.017 15.576 1.00 69.12 107 ILE A C 1
ATOM 831 O O . ILE A 1 107 ? -15.434 0.936 14.814 1.00 69.12 107 ILE A O 1
ATOM 835 N N . ILE A 1 108 ? -14.846 -0.951 15.882 1.00 72.25 108 ILE A N 1
ATOM 836 C CA . ILE A 1 108 ? -13.458 -0.975 15.392 1.00 72.25 108 ILE A CA 1
ATOM 837 C C . ILE A 1 108 ? -13.419 -1.018 13.857 1.00 72.25 108 ILE A C 1
ATOM 839 O O . ILE A 1 108 ? -12.706 -0.234 13.236 1.00 72.25 108 ILE A O 1
ATOM 843 N N . VAL A 1 109 ? -14.220 -1.890 13.233 1.00 73.62 109 VAL A N 1
ATOM 844 C CA . VAL A 1 109 ? -14.314 -1.991 11.765 1.00 73.62 109 VAL A CA 1
ATOM 845 C C . VAL A 1 109 ? -14.832 -0.691 11.151 1.00 73.62 109 VAL A C 1
ATOM 847 O O . VAL A 1 109 ? -14.300 -0.237 10.141 1.00 73.62 109 VAL A O 1
ATOM 850 N N . TYR A 1 110 ? -15.841 -0.064 11.758 1.00 71.62 110 TYR A N 1
ATOM 851 C CA . TYR A 1 110 ? -16.351 1.219 11.282 1.00 71.62 110 TYR A CA 1
ATOM 852 C C . TYR A 1 110 ? -15.285 2.320 11.350 1.00 71.62 110 TYR A C 1
ATOM 854 O O . TYR A 1 110 ? -15.076 3.043 10.376 1.00 71.62 110 TYR A O 1
ATOM 862 N N . GLN A 1 111 ? -14.545 2.391 12.458 1.00 72.88 111 GLN A N 1
ATOM 863 C CA . GLN A 1 111 ? -13.460 3.35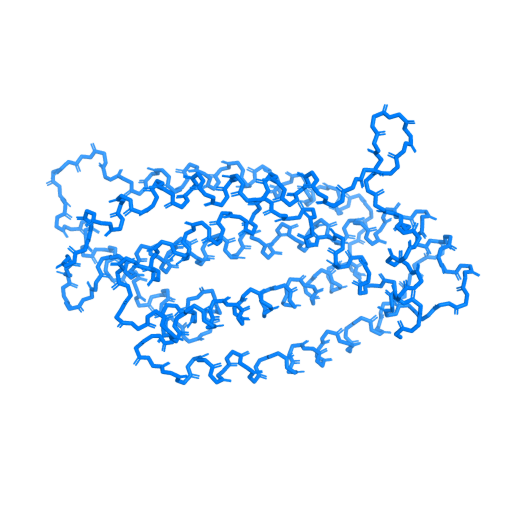3 12.625 1.00 72.88 111 GLN A CA 1
ATOM 864 C C . GLN A 1 111 ? -12.344 3.140 11.599 1.00 72.88 111 GLN A C 1
ATOM 866 O O . GLN A 1 111 ? -11.815 4.109 11.073 1.00 72.88 111 GLN A O 1
ATOM 871 N N . ILE A 1 112 ? -12.017 1.891 11.260 1.00 79.25 112 ILE A N 1
ATOM 872 C CA . ILE A 1 112 ? -11.033 1.560 10.219 1.00 79.25 112 ILE A CA 1
ATOM 873 C C . ILE A 1 112 ? -11.480 2.065 8.848 1.00 79.25 112 ILE A C 1
ATOM 875 O O . ILE A 1 112 ? -10.671 2.643 8.122 1.00 79.25 112 ILE A O 1
ATOM 879 N N . ILE A 1 113 ? -12.759 1.899 8.497 1.00 76.94 113 ILE A N 1
ATOM 880 C CA . ILE A 1 113 ? -13.311 2.419 7.235 1.00 76.94 113 ILE A CA 1
ATOM 881 C C . ILE A 1 113 ? -13.138 3.940 7.182 1.00 76.94 113 ILE A C 1
ATOM 883 O O . ILE A 1 113 ? -12.629 4.477 6.200 1.00 76.94 113 ILE A O 1
ATOM 887 N N . ILE A 1 114 ? -13.497 4.632 8.263 1.00 73.44 114 ILE A N 1
ATOM 888 C CA . ILE A 1 114 ? -13.357 6.086 8.366 1.00 73.44 114 ILE A CA 1
ATOM 889 C C . ILE A 1 114 ? -11.879 6.515 8.328 1.00 73.44 114 ILE A C 1
ATOM 891 O O . ILE A 1 114 ? -11.522 7.407 7.562 1.00 73.44 114 ILE A O 1
ATOM 895 N N . SER A 1 115 ? -10.992 5.849 9.070 1.00 75.81 115 SER A N 1
ATOM 896 C CA . SER A 1 115 ? -9.541 6.093 9.050 1.00 75.81 115 SER A CA 1
ATOM 897 C C . SER A 1 115 ? -8.938 5.891 7.659 1.00 75.81 115 SER A C 1
ATOM 899 O O . SER A 1 115 ? -8.062 6.650 7.251 1.00 75.81 115 SER A O 1
ATOM 901 N N . THR A 1 116 ? -9.436 4.914 6.896 1.00 78.06 116 THR A N 1
ATOM 902 C CA . THR A 1 116 ? -8.997 4.667 5.511 1.00 78.06 116 THR A CA 1
ATOM 903 C C . THR A 1 116 ? -9.334 5.856 4.620 1.00 78.06 116 THR A C 1
ATOM 905 O O . THR A 1 116 ? -8.505 6.290 3.825 1.00 78.06 116 THR A O 1
ATOM 908 N N . LEU A 1 117 ? -10.516 6.442 4.810 1.00 75.31 117 LEU A N 1
ATOM 909 C CA . LEU A 1 117 ? -10.944 7.643 4.096 1.00 75.31 117 LEU A CA 1
ATOM 910 C C . LEU A 1 117 ? -10.128 8.881 4.510 1.00 75.31 117 LEU A C 1
ATOM 912 O O . LEU A 1 117 ? -9.716 9.660 3.651 1.00 75.31 117 LEU A O 1
ATOM 916 N N . TYR A 1 118 ? -9.802 9.033 5.801 1.00 73.19 118 TYR A N 1
ATOM 917 C CA . TYR A 1 118 ? -8.883 10.080 6.282 1.00 73.19 118 TYR A CA 1
ATOM 918 C C . TYR A 1 118 ? -7.485 9.974 5.663 1.00 73.19 118 TYR A C 1
ATOM 920 O O . TYR A 1 118 ? -6.869 10.995 5.366 1.00 73.19 118 TYR A O 1
ATOM 928 N N . GLN A 1 119 ? -7.005 8.754 5.428 1.00 77.75 119 GLN A N 1
ATOM 929 C CA . GLN A 1 119 ? -5.720 8.484 4.779 1.00 77.75 119 GLN A CA 1
ATOM 930 C C . GLN A 1 119 ? -5.819 8.444 3.245 1.00 77.75 119 GLN A C 1
ATOM 932 O O . GLN A 1 119 ? -4.881 8.009 2.573 1.00 77.75 119 GLN A O 1
ATOM 937 N N . GLY A 1 120 ? -6.927 8.936 2.673 1.00 76.44 120 GLY A N 1
ATOM 938 C CA . GLY A 1 120 ? -7.150 8.980 1.231 1.00 76.44 120 GLY A CA 1
ATOM 939 C C . GLY A 1 120 ? -5.999 9.649 0.480 1.00 76.44 120 GLY A C 1
ATOM 940 O O . GLY A 1 120 ? -5.546 9.116 -0.526 1.00 76.44 120 GLY A O 1
ATOM 941 N N . LEU A 1 121 ? -5.437 10.746 0.995 1.00 76.75 121 LEU A N 1
ATOM 942 C CA . LEU A 1 121 ? -4.290 11.408 0.361 1.00 76.75 121 LEU A CA 1
ATOM 943 C C . LEU A 1 121 ? -3.077 10.472 0.226 1.00 76.75 121 LEU A C 1
ATOM 945 O O . LEU A 1 121 ? -2.479 10.380 -0.841 1.00 76.75 121 LEU A O 1
ATOM 949 N N . THR A 1 122 ? -2.727 9.740 1.281 1.00 78.56 122 THR A N 1
ATOM 950 C CA . THR A 1 122 ? -1.577 8.828 1.264 1.00 78.56 122 THR A CA 1
ATOM 951 C C . THR A 1 122 ? -1.824 7.619 0.361 1.00 78.56 122 THR A C 1
ATOM 953 O O . THR A 1 122 ? -0.931 7.223 -0.386 1.00 78.56 122 THR A O 1
ATOM 956 N N . LEU A 1 123 ? -3.050 7.083 0.345 1.00 84.75 123 LEU A N 1
ATOM 957 C CA . LEU A 1 123 ? -3.449 6.052 -0.624 1.00 84.75 123 LEU A CA 1
ATOM 958 C C . LEU A 1 123 ? -3.420 6.568 -2.066 1.00 84.75 123 LEU A C 1
ATOM 960 O O . LEU A 1 123 ? -3.067 5.817 -2.970 1.00 84.75 123 LEU A O 1
ATOM 964 N N . SER A 1 124 ? -3.740 7.846 -2.280 1.00 85.69 124 SER A N 1
ATOM 965 C CA . SER A 1 124 ? -3.680 8.482 -3.602 1.00 85.69 124 SER A CA 1
ATOM 966 C C . SER A 1 124 ? -2.255 8.535 -4.130 1.00 85.69 124 SER A C 1
ATOM 968 O O . SER A 1 124 ? -2.030 8.296 -5.310 1.00 85.69 124 SER A O 1
ATOM 970 N N . VAL A 1 125 ? -1.281 8.812 -3.256 1.00 84.31 125 VAL A N 1
ATOM 971 C CA . VAL A 1 125 ? 0.146 8.763 -3.606 1.00 84.31 125 VAL A CA 1
ATOM 972 C C . VAL A 1 125 ? 0.533 7.342 -4.004 1.00 84.31 125 VAL A C 1
ATOM 974 O O . VAL A 1 125 ? 1.093 7.147 -5.078 1.00 84.31 125 VAL A O 1
ATOM 977 N N . PHE A 1 126 ? 0.181 6.348 -3.183 1.00 88.88 126 PHE A N 1
ATOM 978 C CA . PHE A 1 126 ? 0.487 4.940 -3.451 1.00 88.88 126 PHE A CA 1
ATOM 979 C C . PHE A 1 126 ? -0.086 4.468 -4.799 1.00 88.88 126 PHE A C 1
ATOM 981 O O . PHE A 1 126 ? 0.632 3.908 -5.627 1.00 88.88 126 PHE A O 1
ATOM 988 N N . LEU A 1 127 ? -1.365 4.748 -5.064 1.00 91.94 127 LEU A N 1
ATOM 989 C CA . LEU A 1 127 ? -2.021 4.391 -6.326 1.00 91.94 127 LEU A CA 1
ATOM 990 C C . LEU A 1 127 ? -1.527 5.226 -7.508 1.00 91.94 127 LEU A C 1
ATOM 992 O O . LEU A 1 127 ? -1.380 4.693 -8.606 1.00 91.94 127 LEU A O 1
ATOM 996 N N . GLY A 1 128 ? -1.229 6.505 -7.285 1.00 88.25 128 GLY A N 1
ATOM 997 C CA . GLY A 1 128 ? -0.633 7.396 -8.277 1.00 88.25 128 GLY A CA 1
ATOM 998 C C . GLY A 1 128 ? 0.766 6.953 -8.705 1.00 88.25 128 GLY A C 1
ATOM 999 O O . GLY A 1 128 ? 1.175 7.257 -9.816 1.00 88.25 128 GLY A O 1
ATOM 1000 N N . ILE A 1 129 ? 1.482 6.194 -7.869 1.00 89.25 129 ILE A N 1
ATOM 1001 C CA . ILE A 1 129 ? 2.738 5.521 -8.233 1.00 89.25 129 ILE A CA 1
ATOM 1002 C C . ILE A 1 129 ? 2.464 4.213 -8.976 1.00 89.25 129 ILE A C 1
ATOM 1004 O O . ILE A 1 129 ? 3.012 3.978 -10.053 1.00 89.25 129 ILE A O 1
ATOM 1008 N N . ALA A 1 130 ? 1.617 3.356 -8.406 1.00 91.62 130 ALA A N 1
ATOM 1009 C CA . ALA A 1 130 ? 1.429 1.998 -8.900 1.00 91.62 130 ALA A CA 1
ATOM 1010 C C . ALA A 1 130 ? 0.735 1.939 -10.269 1.00 91.62 130 ALA A C 1
ATOM 1012 O O . ALA A 1 130 ? 1.155 1.179 -11.140 1.00 91.62 130 ALA A O 1
ATOM 1013 N N . LEU A 1 131 ? -0.333 2.718 -10.471 1.00 93.06 131 LEU A N 1
ATOM 1014 C CA . LEU A 1 131 ? -1.151 2.632 -11.684 1.00 93.06 131 LEU A CA 1
ATOM 1015 C C . LEU A 1 131 ? -0.368 3.008 -12.951 1.00 93.06 131 LEU A C 1
ATOM 1017 O O . LEU A 1 131 ? -0.400 2.223 -13.899 1.00 93.06 131 LEU A O 1
ATOM 1021 N N . PRO A 1 132 ? 0.378 4.130 -13.005 1.00 92.06 132 PRO A N 1
ATOM 1022 C CA . PRO A 1 132 ? 1.201 4.439 -14.171 1.00 92.06 132 PRO A CA 1
ATOM 1023 C C . PRO A 1 132 ? 2.281 3.396 -14.445 1.00 92.06 132 PRO A C 1
ATOM 1025 O O . PRO A 1 132 ? 2.534 3.104 -15.608 1.00 92.06 132 PRO A O 1
ATOM 1028 N N . TYR A 1 133 ? 2.894 2.810 -13.408 1.00 92.38 133 TYR A N 1
ATOM 1029 C CA . TYR A 1 133 ? 3.853 1.719 -13.593 1.00 92.38 133 TYR A CA 1
ATOM 1030 C C . TYR A 1 133 ? 3.195 0.530 -14.309 1.00 92.38 133 TYR A C 1
ATOM 1032 O O . TYR A 1 133 ? 3.673 0.104 -15.365 1.00 92.38 133 TYR A O 1
ATOM 1040 N N . HIS A 1 134 ? 2.065 0.054 -13.774 1.00 93.69 134 HIS A N 1
ATOM 1041 C CA . HIS A 1 134 ? 1.337 -1.086 -14.325 1.00 93.69 134 HIS A CA 1
ATOM 1042 C C . HIS A 1 134 ? 0.826 -0.826 -15.746 1.00 93.69 134 HIS A C 1
ATOM 1044 O O . HIS A 1 134 ? 0.847 -1.709 -16.588 1.00 93.69 134 HIS A O 1
ATOM 1050 N N . LEU A 1 135 ? 0.396 0.393 -16.052 1.00 92.50 135 LEU A N 1
ATOM 1051 C CA . LEU A 1 135 ? -0.156 0.712 -17.368 1.00 92.50 135 LEU A CA 1
ATOM 1052 C C . LEU A 1 135 ? 0.904 1.028 -18.436 1.00 92.50 135 LEU A C 1
ATOM 1054 O O . LEU A 1 135 ? 0.582 0.988 -19.622 1.00 92.50 135 LEU A O 1
ATOM 1058 N N . ARG A 1 136 ? 2.133 1.392 -18.047 1.00 89.00 136 ARG A N 1
ATOM 1059 C CA . ARG A 1 136 ? 3.158 1.912 -18.973 1.00 89.00 136 ARG A CA 1
ATOM 1060 C C . ARG A 1 136 ? 4.353 0.984 -19.169 1.00 89.00 136 ARG A C 1
ATOM 1062 O O . ARG A 1 136 ? 4.896 0.945 -20.267 1.00 89.00 136 ARG A O 1
ATOM 1069 N N . ILE A 1 137 ? 4.805 0.317 -18.109 1.00 86.69 137 ILE A N 1
ATOM 1070 C CA . ILE A 1 137 ? 6.061 -0.455 -18.107 1.00 86.69 137 ILE A CA 1
ATOM 1071 C C . ILE A 1 137 ? 5.812 -1.939 -17.886 1.00 86.69 137 ILE A C 1
ATOM 1073 O O . ILE A 1 137 ? 6.555 -2.768 -18.404 1.00 86.69 137 ILE A O 1
ATOM 1077 N N . ASP A 1 138 ? 4.822 -2.265 -17.066 1.00 85.81 138 ASP A N 1
ATOM 1078 C CA . ASP A 1 138 ? 4.620 -3.624 -16.599 1.00 85.81 138 ASP A CA 1
ATOM 1079 C C . ASP A 1 138 ? 4.348 -4.606 -17.758 1.00 85.81 138 ASP A C 1
ATOM 1081 O O . ASP A 1 138 ? 3.462 -4.348 -18.578 1.00 85.81 138 ASP A O 1
ATOM 1085 N N . PRO A 1 139 ? 5.073 -5.740 -17.838 1.00 84.19 139 PRO A N 1
ATOM 1086 C CA . PRO A 1 139 ? 4.833 -6.762 -18.853 1.00 84.19 139 PRO A CA 1
ATOM 1087 C C . PRO A 1 139 ? 3.433 -7.385 -18.796 1.00 84.19 139 PRO A C 1
ATOM 1089 O O . PRO A 1 139 ? 2.946 -7.855 -19.824 1.00 84.19 139 PRO A O 1
ATOM 1092 N N . ASN A 1 140 ? 2.785 -7.430 -17.624 1.00 89.62 140 ASN A N 1
ATOM 1093 C CA . ASN A 1 140 ? 1.479 -8.078 -17.482 1.00 89.62 140 ASN A CA 1
ATOM 1094 C C . ASN A 1 140 ? 0.497 -7.271 -16.608 1.00 89.62 140 ASN A C 1
ATOM 1096 O O . ASN A 1 140 ? 0.183 -7.675 -15.480 1.00 89.62 140 ASN A O 1
ATOM 1100 N N . PRO A 1 141 ? -0.053 -6.157 -17.134 1.00 89.94 141 PRO A N 1
ATOM 1101 C CA . PRO A 1 141 ? -0.974 -5.286 -16.397 1.00 89.94 141 PRO A CA 1
ATOM 1102 C C . PRO A 1 141 ? -2.228 -6.010 -15.899 1.00 89.94 141 PRO A C 1
ATOM 1104 O O . PRO A 1 141 ? -2.767 -5.671 -14.845 1.00 89.94 141 PRO A O 1
ATOM 1107 N N . TRP A 1 142 ? -2.688 -7.025 -16.634 1.00 90.38 142 TRP A N 1
ATOM 1108 C CA . TRP A 1 142 ? -3.876 -7.806 -16.290 1.00 90.38 142 TRP A CA 1
ATOM 1109 C C . TRP A 1 142 ? -3.705 -8.626 -15.011 1.00 90.38 142 TRP A C 1
ATOM 1111 O O . TRP A 1 142 ? -4.703 -8.963 -14.382 1.00 90.38 142 TRP A O 1
ATOM 1121 N N . ILE A 1 143 ? -2.466 -8.921 -14.607 1.00 92.12 143 ILE A N 1
ATOM 1122 C CA . ILE A 1 143 ? -2.145 -9.569 -13.328 1.00 92.12 143 ILE A CA 1
ATOM 1123 C C . ILE A 1 143 ? -1.716 -8.523 -12.294 1.00 92.12 143 ILE A C 1
ATOM 1125 O O . ILE A 1 143 ? -2.188 -8.554 -11.152 1.00 92.12 143 ILE A O 1
ATOM 1129 N N . GLY A 1 144 ? -0.880 -7.564 -12.702 1.00 90.81 144 GLY A N 1
ATOM 1130 C CA . GLY A 1 144 ? -0.350 -6.521 -11.827 1.00 90.81 144 GLY A CA 1
ATOM 1131 C C . GLY A 1 144 ? -1.431 -5.646 -11.190 1.00 90.81 144 GLY A C 1
ATOM 1132 O O . GLY A 1 144 ? -1.393 -5.405 -9.983 1.00 90.81 144 GLY A O 1
ATOM 1133 N N . ILE A 1 145 ? -2.447 -5.225 -11.954 1.00 93.75 145 ILE A N 1
ATOM 1134 C CA . ILE A 1 145 ? -3.526 -4.353 -11.454 1.00 93.75 145 ILE A CA 1
ATOM 1135 C C . ILE A 1 145 ? -4.434 -5.077 -10.441 1.00 93.75 145 ILE A C 1
ATOM 1137 O O . ILE A 1 145 ? -4.662 -4.525 -9.362 1.00 93.75 145 ILE A O 1
ATOM 1141 N N . PRO A 1 146 ? -4.936 -6.303 -10.689 1.00 94.31 146 PRO A N 1
ATOM 1142 C CA . PRO A 1 146 ? -5.638 -7.055 -9.648 1.00 94.31 146 PRO A CA 1
ATOM 1143 C C . PRO A 1 146 ? -4.780 -7.294 -8.403 1.00 94.31 146 PRO A C 1
ATOM 1145 O O . PRO A 1 146 ? -5.266 -7.143 -7.281 1.00 94.31 146 PRO A O 1
ATOM 1148 N N . SER A 1 147 ? -3.493 -7.598 -8.579 1.00 93.69 147 SER A N 1
ATOM 1149 C CA . SER A 1 147 ? -2.563 -7.761 -7.460 1.00 93.69 147 SER A CA 1
ATOM 1150 C C . SER A 1 147 ? -2.380 -6.471 -6.662 1.00 93.69 147 SER A C 1
ATOM 1152 O O . SER A 1 147 ? -2.356 -6.506 -5.434 1.00 93.69 147 SER A O 1
ATOM 1154 N N . LEU A 1 148 ? -2.356 -5.309 -7.320 1.00 94.62 148 LEU A N 1
ATOM 1155 C CA . LEU A 1 148 ? -2.342 -4.004 -6.659 1.00 94.62 148 LEU A CA 1
ATOM 1156 C C . LEU A 1 148 ? -3.554 -3.815 -5.739 1.00 94.62 148 LEU A C 1
ATOM 1158 O O . LEU A 1 148 ? -3.394 -3.354 -4.609 1.00 94.62 148 LEU A O 1
ATOM 1162 N N . VAL A 1 149 ? -4.753 -4.209 -6.178 1.00 93.88 149 VAL A N 1
ATOM 1163 C CA . VAL A 1 149 ? -5.957 -4.153 -5.331 1.00 93.88 149 VAL A CA 1
ATOM 1164 C C . VAL A 1 149 ? -5.780 -5.021 -4.081 1.00 93.88 149 VAL A C 1
ATOM 1166 O O . VAL A 1 149 ? -6.082 -4.574 -2.972 1.00 93.88 149 VAL A O 1
ATOM 1169 N N . LEU A 1 150 ? -5.227 -6.229 -4.230 1.00 94.62 150 LEU A N 1
ATOM 1170 C CA . LEU A 1 150 ? -4.932 -7.116 -3.100 1.00 94.62 150 LEU A CA 1
ATOM 1171 C C . LEU A 1 150 ? -3.878 -6.516 -2.161 1.00 94.62 150 LEU A C 1
ATOM 1173 O O . LEU A 1 150 ? -4.037 -6.589 -0.944 1.00 94.62 150 LEU A O 1
ATOM 1177 N N . VAL A 1 151 ? -2.827 -5.888 -2.697 1.00 94.44 151 VAL A N 1
ATOM 1178 C CA . VAL A 1 151 ? -1.801 -5.195 -1.901 1.00 94.44 151 VAL A CA 1
ATOM 1179 C C . VAL A 1 151 ? -2.417 -4.070 -1.080 1.00 94.44 151 VAL A C 1
ATOM 1181 O O . VAL A 1 151 ? -2.116 -3.967 0.108 1.00 94.44 151 VAL A O 1
ATOM 1184 N N . VAL A 1 152 ? -3.316 -3.265 -1.654 1.00 93.06 152 VAL A N 1
ATOM 1185 C CA . VAL A 1 152 ? -4.016 -2.201 -0.914 1.00 93.06 152 VAL A CA 1
ATOM 1186 C C . VAL A 1 152 ? -4.839 -2.787 0.235 1.00 93.06 152 VAL A C 1
ATOM 1188 O O . VAL A 1 152 ? -4.721 -2.316 1.366 1.00 93.06 152 VAL A O 1
ATOM 1191 N N . ILE A 1 153 ? -5.614 -3.847 -0.013 1.00 92.25 153 ILE A N 1
ATOM 1192 C CA . ILE A 1 153 ? -6.418 -4.513 1.027 1.00 92.25 153 ILE A CA 1
ATOM 1193 C C . ILE A 1 153 ? -5.520 -5.063 2.142 1.00 92.25 153 ILE A C 1
ATOM 1195 O O . ILE A 1 153 ? -5.753 -4.779 3.318 1.00 92.25 153 ILE A O 1
ATOM 1199 N N . ASN A 1 154 ? -4.474 -5.810 1.786 1.00 93.50 154 ASN A N 1
ATOM 1200 C CA . ASN A 1 154 ? -3.528 -6.381 2.747 1.00 93.50 154 ASN A CA 1
ATOM 1201 C C . ASN A 1 154 ? -2.812 -5.295 3.554 1.00 93.50 154 ASN A C 1
ATOM 1203 O O . ASN A 1 154 ? -2.637 -5.437 4.762 1.00 93.50 154 ASN A O 1
ATOM 1207 N N . THR A 1 155 ? -2.459 -4.181 2.917 1.00 91.88 155 THR A N 1
ATOM 1208 C CA . THR A 1 155 ? -1.812 -3.043 3.576 1.00 91.88 155 THR A CA 1
ATOM 1209 C C . THR A 1 155 ? -2.747 -2.366 4.579 1.00 91.88 155 THR A C 1
ATOM 1211 O O . THR A 1 155 ? -2.331 -2.075 5.700 1.00 91.88 155 THR A O 1
ATOM 1214 N N . VAL A 1 156 ? -4.023 -2.164 4.229 1.00 90.69 156 VAL A N 1
ATOM 1215 C CA . VAL A 1 156 ? -5.038 -1.628 5.155 1.00 90.69 156 VAL A CA 1
ATOM 1216 C C . VAL A 1 156 ? -5.270 -2.581 6.328 1.00 90.69 156 VAL A C 1
ATOM 1218 O O . VAL A 1 156 ? -5.339 -2.130 7.472 1.00 90.69 156 VAL A O 1
ATOM 1221 N N . LEU A 1 157 ? -5.348 -3.893 6.082 1.00 90.31 157 LEU A N 1
ATOM 1222 C CA . LEU A 1 157 ? -5.479 -4.897 7.144 1.00 90.31 157 LEU A CA 1
ATOM 1223 C C . LEU A 1 157 ? -4.266 -4.894 8.076 1.00 90.31 157 LEU A C 1
ATOM 1225 O O . LEU A 1 157 ? -4.433 -4.865 9.293 1.00 90.31 157 LEU A O 1
ATOM 1229 N N . LEU A 1 158 ? -3.054 -4.862 7.522 1.00 91.50 158 LEU A N 1
ATOM 1230 C CA . LEU A 1 158 ? -1.820 -4.807 8.299 1.00 91.50 158 LEU A CA 1
ATOM 1231 C C . LEU A 1 158 ? -1.758 -3.537 9.155 1.00 91.50 158 LEU A C 1
ATOM 1233 O O . LEU A 1 158 ? -1.524 -3.616 10.360 1.00 91.50 158 LEU A O 1
ATOM 1237 N N . ALA A 1 159 ? -2.046 -2.376 8.565 1.00 89.62 159 ALA A N 1
ATOM 1238 C CA . ALA A 1 159 ? -2.098 -1.109 9.288 1.00 89.62 159 ALA A CA 1
ATOM 1239 C C . ALA A 1 159 ? -3.197 -1.101 10.366 1.00 89.62 159 ALA A C 1
ATOM 1241 O O . ALA A 1 159 ? -3.018 -0.530 11.439 1.00 89.62 159 ALA A O 1
ATOM 1242 N N . SER A 1 160 ? -4.315 -1.788 10.127 1.00 86.38 160 SER A N 1
ATOM 1243 C CA . SER A 1 160 ? -5.380 -1.961 11.119 1.00 86.38 160 SER A CA 1
ATOM 1244 C C . SER A 1 160 ? -4.936 -2.829 12.294 1.00 86.38 160 SER A C 1
ATOM 1246 O O . SER A 1 160 ? -5.175 -2.460 13.440 1.00 86.38 160 SER A O 1
ATOM 1248 N N . ILE A 1 161 ? -4.248 -3.947 12.041 1.00 87.94 161 ILE A N 1
ATOM 1249 C CA . ILE A 1 161 ? -3.679 -4.804 13.096 1.00 87.94 161 ILE A CA 1
ATOM 1250 C C . ILE A 1 161 ? -2.704 -3.998 13.954 1.00 87.94 161 ILE A C 1
ATOM 1252 O O . ILE A 1 161 ? -2.814 -4.006 15.180 1.00 87.94 161 ILE A O 1
ATOM 1256 N N . VAL A 1 162 ? -1.785 -3.271 13.313 1.00 86.94 162 VAL A N 1
ATOM 1257 C CA . VAL A 1 162 ? -0.797 -2.437 14.006 1.00 86.94 162 VAL A CA 1
ATOM 1258 C C . VAL A 1 162 ? -1.489 -1.325 14.790 1.00 86.94 162 VAL A C 1
ATOM 1260 O O . VAL A 1 162 ? -1.156 -1.117 15.951 1.00 86.94 162 VAL A O 1
ATOM 1263 N N . SER A 1 163 ? -2.502 -0.664 14.227 1.00 83.56 163 SER A N 1
ATOM 1264 C CA . SER A 1 163 ? -3.279 0.351 14.946 1.00 83.56 163 SER A CA 1
ATOM 1265 C C . SER A 1 163 ? -3.960 -0.201 16.194 1.00 83.56 163 SER A C 1
ATOM 1267 O O . SER A 1 163 ? -3.915 0.423 17.247 1.00 83.56 163 SER A O 1
ATOM 1269 N N . VAL A 1 164 ? -4.614 -1.354 16.089 1.00 78.81 164 VAL A N 1
ATOM 1270 C CA . VAL A 1 164 ? -5.320 -1.974 17.217 1.00 78.81 164 VAL A CA 1
ATOM 1271 C C . VAL A 1 164 ? -4.309 -2.414 18.283 1.00 78.81 164 VAL A C 1
ATOM 1273 O O . VAL A 1 164 ? -4.537 -2.206 19.474 1.00 78.81 164 VAL A O 1
ATOM 1276 N N . ALA A 1 165 ? -3.156 -2.951 17.873 1.00 81.19 165 ALA A N 1
ATOM 1277 C CA . ALA A 1 165 ? -2.074 -3.303 18.786 1.00 81.19 165 ALA A CA 1
ATOM 1278 C C . ALA A 1 165 ? -1.481 -2.070 19.491 1.00 81.19 165 ALA A C 1
ATOM 1280 O O . ALA A 1 165 ? -1.335 -2.084 20.709 1.00 81.19 165 ALA A O 1
ATOM 1281 N N . LEU A 1 166 ? -1.185 -0.988 18.763 1.00 74.88 166 LEU A N 1
ATOM 1282 C CA . LEU A 1 166 ? -0.656 0.257 19.334 1.00 74.88 166 LEU A CA 1
ATOM 1283 C C . LEU A 1 166 ? -1.678 0.958 20.233 1.00 74.88 166 LEU A C 1
ATOM 1285 O O . LEU A 1 166 ? -1.313 1.440 21.304 1.00 74.88 166 LEU A O 1
ATOM 1289 N N . GLY A 1 167 ? -2.954 0.961 19.846 1.00 68.62 167 GLY A N 1
ATOM 1290 C CA . GLY A 1 167 ? -4.049 1.516 20.642 1.00 68.62 167 GLY A CA 1
ATOM 1291 C C . GLY A 1 167 ? -4.203 0.854 22.014 1.00 68.62 167 GLY A C 1
ATOM 1292 O O . GLY A 1 167 ? -4.675 1.500 22.939 1.00 68.62 167 GLY A O 1
ATOM 1293 N N . LYS A 1 168 ? -3.746 -0.395 22.179 1.00 70.81 168 LYS A N 1
ATOM 1294 C CA . LYS A 1 168 ? -3.720 -1.082 23.479 1.00 70.81 168 LYS A CA 1
ATOM 1295 C C . LYS A 1 168 ? -2.658 -0.533 24.440 1.00 70.81 168 LYS A C 1
ATOM 1297 O O . LYS A 1 168 ? -2.835 -0.634 25.648 1.00 70.81 168 LYS A O 1
ATOM 1302 N N . PHE A 1 169 ? -1.543 -0.016 23.923 1.00 68.62 169 PHE A N 1
ATOM 1303 C CA . PHE A 1 169 ? -0.384 0.380 24.735 1.00 68.62 169 PHE A CA 1
ATOM 1304 C C . PHE A 1 169 ? -0.185 1.896 24.831 1.00 68.62 169 PHE A C 1
ATOM 1306 O O . PHE A 1 169 ? 0.589 2.362 25.665 1.00 68.62 169 PHE A O 1
ATOM 1313 N N . MET A 1 170 ? -0.830 2.679 23.966 1.00 68.19 170 MET A N 1
ATOM 1314 C CA . MET A 1 170 ? -0.661 4.130 23.947 1.00 68.19 170 MET A CA 1
ATOM 1315 C C . MET A 1 170 ? -1.609 4.828 24.918 1.00 68.19 170 MET A C 1
ATOM 1317 O O . MET A 1 170 ? -2.785 4.503 24.982 1.00 68.19 170 MET A O 1
ATOM 1321 N N . SER A 1 171 ? -1.100 5.848 25.617 1.00 63.97 171 SER A N 1
ATOM 1322 C CA . SER A 1 171 ? -1.921 6.837 26.322 1.00 63.97 171 SER A CA 1
ATOM 1323 C C . SER A 1 171 ? -2.339 7.977 25.374 1.00 63.97 171 SER A C 1
ATOM 1325 O O . SER A 1 171 ? -1.672 8.243 24.366 1.00 63.97 171 SER A O 1
ATOM 1327 N N . ARG A 1 172 ? -3.405 8.726 25.710 1.00 65.19 172 ARG A N 1
ATOM 1328 C CA . ARG A 1 172 ? -3.961 9.814 24.867 1.00 65.19 172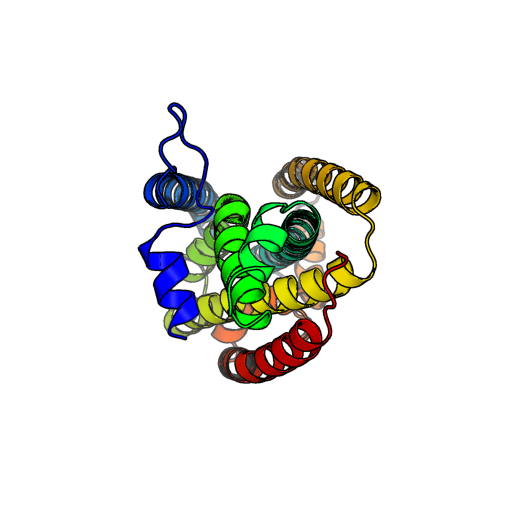 ARG A CA 1
ATOM 1329 C C . ARG A 1 172 ? -2.908 10.876 24.507 1.00 65.19 172 ARG A C 1
ATOM 1331 O O . ARG A 1 172 ? -2.913 11.434 23.407 1.00 65.19 172 ARG A O 1
ATOM 1338 N N . ALA A 1 173 ? -1.980 11.140 25.430 1.00 67.50 173 ALA A N 1
ATOM 1339 C CA . ALA A 1 173 ? -0.870 12.072 25.241 1.00 67.50 173 ALA A CA 1
ATOM 1340 C C . ALA A 1 173 ? 0.204 11.526 24.283 1.00 67.50 173 ALA A C 1
ATOM 1342 O O . ALA A 1 173 ? 0.721 12.273 23.450 1.00 67.50 173 ALA A O 1
ATOM 1343 N N . VAL A 1 174 ? 0.511 10.228 24.365 1.00 69.25 174 VAL A N 1
ATOM 1344 C CA . VAL A 1 174 ? 1.481 9.5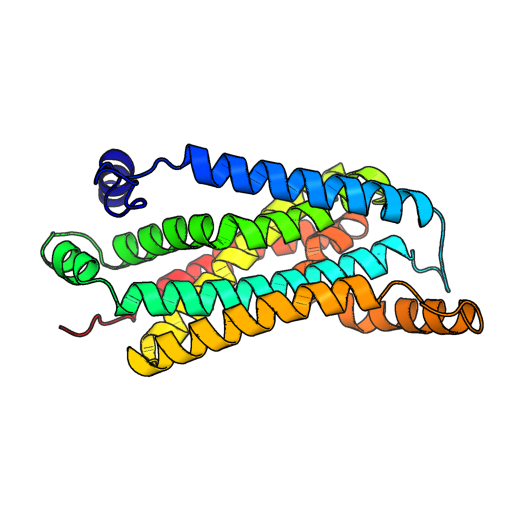61 23.482 1.00 69.25 174 VAL A CA 1
ATOM 1345 C C . VAL A 1 174 ? 0.944 9.497 22.055 1.00 69.25 174 VAL A C 1
ATOM 1347 O O . VAL A 1 174 ? 1.648 9.895 21.129 1.00 69.25 174 VAL A O 1
ATOM 1350 N N . ALA A 1 175 ? -0.326 9.126 21.871 1.00 66.88 175 ALA A N 1
ATOM 1351 C CA . ALA A 1 175 ? -0.954 9.059 20.551 1.00 66.88 175 ALA A CA 1
ATOM 1352 C C . ALA A 1 175 ? -0.911 10.409 19.804 1.00 66.88 175 ALA A C 1
ATOM 1354 O O . ALA A 1 175 ? -0.664 10.453 18.598 1.00 66.88 175 ALA A O 1
ATOM 1355 N N . ARG A 1 176 ? -1.075 11.531 20.522 1.00 67.38 176 ARG A N 1
ATOM 1356 C CA . ARG A 1 176 ? -0.974 12.881 19.939 1.00 67.38 176 ARG A CA 1
ATOM 1357 C C . ARG A 1 176 ? 0.445 13.207 19.467 1.00 67.38 176 ARG A C 1
ATOM 1359 O O . ARG A 1 176 ? 0.612 13.733 18.369 1.00 67.38 176 ARG A O 1
ATOM 1366 N N . LYS A 1 177 ? 1.458 12.892 20.282 1.00 74.75 177 LYS A N 1
ATOM 1367 C CA . LYS A 1 177 ? 2.871 13.110 19.926 1.00 74.75 177 LYS A CA 1
ATOM 1368 C C . LYS A 1 177 ? 3.262 12.278 18.708 1.00 74.75 177 LYS A C 1
ATOM 1370 O O . LYS A 1 177 ? 3.882 12.802 17.790 1.00 74.75 177 LYS A O 1
ATOM 1375 N N . VAL A 1 178 ? 2.836 11.016 18.671 1.00 72.81 178 VAL A N 1
ATOM 1376 C CA . VAL A 1 178 ? 3.096 10.113 17.544 1.00 72.81 178 VAL A CA 1
ATOM 1377 C C . VAL A 1 178 ? 2.431 10.631 16.272 1.00 72.81 178 VAL A C 1
ATOM 1379 O O . VAL A 1 178 ? 3.107 10.747 15.258 1.00 72.81 178 VAL A O 1
ATOM 1382 N N . MET A 1 179 ? 1.157 11.038 16.316 1.00 71.31 179 MET A N 1
ATOM 1383 C CA . MET A 1 179 ? 0.495 11.627 15.143 1.00 71.31 179 MET A CA 1
ATOM 1384 C C . MET A 1 179 ? 1.251 12.848 14.600 1.00 71.31 179 MET A C 1
ATOM 1386 O O . MET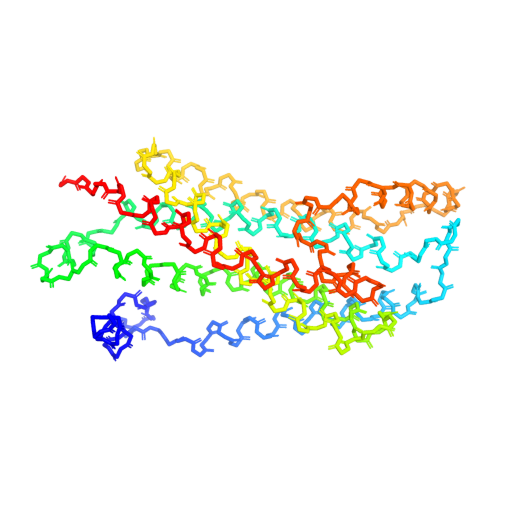 A 1 179 ? 1.438 12.958 13.391 1.00 71.31 179 MET A O 1
ATOM 1390 N N . PHE A 1 180 ? 1.698 13.748 15.477 1.00 71.06 180 PHE A N 1
ATOM 1391 C CA . PHE A 1 180 ? 2.435 14.946 15.074 1.00 71.06 180 PHE A CA 1
ATOM 1392 C C . PHE A 1 180 ? 3.775 14.604 14.405 1.00 71.06 180 PHE A C 1
ATOM 1394 O O . PHE A 1 180 ? 4.074 15.115 13.327 1.00 71.06 180 PHE A O 1
ATOM 1401 N N . ILE A 1 181 ? 4.545 13.680 14.993 1.00 76.56 181 ILE A N 1
ATOM 1402 C CA . ILE A 1 181 ? 5.809 13.192 14.418 1.00 76.56 181 ILE A CA 1
ATOM 1403 C C . ILE A 1 181 ? 5.571 12.578 13.037 1.00 76.56 181 ILE A C 1
ATOM 1405 O O . ILE A 1 181 ? 6.315 12.856 12.099 1.00 76.56 181 ILE A O 1
ATOM 1409 N N . VAL A 1 182 ? 4.517 11.775 12.890 1.00 71.56 182 VAL A N 1
ATOM 1410 C CA . VAL A 1 182 ? 4.216 11.104 11.623 1.00 71.56 182 VAL A CA 1
ATOM 1411 C C . VAL A 1 182 ? 3.787 12.093 10.539 1.00 71.56 182 VAL A C 1
ATOM 1413 O O . VAL A 1 182 ? 4.208 11.946 9.395 1.00 71.56 182 VAL A O 1
ATOM 1416 N N . GLN A 1 183 ? 3.030 13.139 10.876 1.00 70.75 183 GLN A N 1
ATOM 1417 C CA . GLN A 1 183 ? 2.698 14.204 9.922 1.00 70.75 183 GLN A CA 1
ATOM 1418 C C . GLN A 1 183 ? 3.934 14.993 9.471 1.00 70.75 183 GLN A C 1
ATOM 1420 O O . GLN A 1 183 ? 4.053 15.317 8.292 1.00 70.75 183 GLN A O 1
ATOM 1425 N N . ILE A 1 184 ? 4.882 15.259 10.374 1.00 74.81 184 ILE A N 1
ATOM 1426 C CA . ILE A 1 184 ? 6.159 15.888 10.007 1.00 74.81 184 ILE A CA 1
ATOM 1427 C C . ILE A 1 184 ? 6.958 14.965 9.081 1.00 74.81 184 ILE A C 1
ATOM 1429 O O . ILE A 1 184 ? 7.423 15.401 8.028 1.00 74.81 184 ILE A O 1
ATOM 1433 N N . ALA A 1 185 ? 7.068 13.678 9.422 1.00 70.94 185 ALA A N 1
ATOM 1434 C CA . ALA A 1 185 ? 7.733 12.691 8.573 1.00 70.94 185 ALA A CA 1
ATOM 1435 C C . ALA A 1 185 ? 7.086 12.604 7.176 1.00 70.94 185 ALA A C 1
ATOM 1437 O O . ALA A 1 185 ? 7.797 12.486 6.180 1.00 70.94 185 ALA A O 1
ATOM 1438 N N . ALA A 1 186 ? 5.759 12.754 7.086 1.00 65.94 186 ALA A N 1
ATOM 1439 C CA . ALA A 1 186 ? 5.015 12.825 5.826 1.00 65.94 186 ALA A CA 1
ATOM 1440 C C . ALA A 1 186 ? 5.511 13.940 4.902 1.00 65.94 186 ALA A C 1
ATOM 1442 O O . ALA A 1 186 ? 5.665 13.734 3.700 1.00 65.94 186 ALA A O 1
ATOM 1443 N N . ALA A 1 187 ? 5.762 15.125 5.462 1.00 65.38 187 ALA A N 1
ATOM 1444 C CA . ALA A 1 187 ? 6.253 16.265 4.699 1.00 65.38 187 ALA A CA 1
ATOM 1445 C C . ALA A 1 187 ? 7.681 16.016 4.184 1.00 65.38 187 ALA A C 1
ATOM 1447 O O . ALA A 1 187 ? 7.982 16.306 3.027 1.00 65.38 187 ALA A O 1
ATOM 1448 N N . PHE A 1 188 ? 8.543 15.404 5.004 1.00 67.25 188 PHE A N 1
ATOM 1449 C CA . PHE A 1 188 ? 9.915 15.054 4.614 1.00 67.25 188 PHE A CA 1
ATOM 1450 C C . PHE A 1 188 ? 9.993 13.957 3.545 1.00 67.25 188 PHE A C 1
ATOM 1452 O O . PHE A 1 188 ? 10.908 13.954 2.723 1.00 67.25 188 PHE A O 1
ATOM 1459 N N . MET A 1 189 ? 9.011 13.061 3.488 1.00 64.94 189 MET A N 1
ATOM 1460 C CA . MET A 1 189 ? 8.945 11.996 2.483 1.00 64.94 189 MET A CA 1
ATOM 1461 C C . MET A 1 189 ? 8.843 12.518 1.047 1.00 64.94 189 MET A C 1
ATOM 1463 O O . MET A 1 189 ? 9.452 11.944 0.144 1.00 64.94 189 MET A O 1
ATOM 1467 N N . PHE A 1 190 ? 8.143 13.635 0.830 1.00 60.69 190 PHE A N 1
ATOM 1468 C CA . PHE A 1 190 ? 8.096 14.277 -0.486 1.00 60.69 190 PHE A CA 1
ATOM 1469 C C . PHE A 1 190 ? 9.495 14.721 -0.944 1.00 60.69 190 PHE A C 1
ATOM 1471 O O . PHE A 1 190 ? 9.856 14.546 -2.106 1.00 60.69 190 PHE A O 1
ATOM 1478 N N . PHE A 1 191 ? 10.331 15.205 -0.017 1.00 64.31 191 PHE A N 1
ATOM 1479 C CA . PHE A 1 191 ? 11.714 15.570 -0.324 1.00 64.31 191 PHE A CA 1
ATOM 1480 C C . PHE A 1 191 ? 12.579 14.359 -0.685 1.00 64.31 191 PHE A C 1
ATOM 1482 O O . PHE A 1 191 ? 13.434 14.483 -1.557 1.00 64.31 191 PHE A O 1
ATOM 1489 N N . ILE A 1 192 ? 12.353 13.189 -0.076 1.00 64.50 192 ILE A N 1
ATOM 1490 C CA . ILE A 1 192 ? 13.072 11.954 -0.439 1.00 64.50 192 ILE A CA 1
ATOM 1491 C C . ILE A 1 192 ? 12.735 11.542 -1.876 1.00 64.50 192 ILE A C 1
ATOM 1493 O O . ILE A 1 192 ? 13.639 11.229 -2.646 1.00 64.50 192 ILE A O 1
ATOM 1497 N N . ILE A 1 193 ? 11.454 11.608 -2.260 1.00 59.41 193 ILE A N 1
ATOM 1498 C CA . ILE A 1 193 ? 10.997 11.285 -3.620 1.00 59.41 193 ILE A CA 1
ATOM 1499 C C . ILE A 1 193 ? 11.668 12.192 -4.662 1.00 59.41 193 ILE A C 1
ATOM 1501 O O . ILE A 1 193 ? 12.145 11.707 -5.686 1.00 59.41 193 ILE A O 1
ATOM 1505 N N . VAL A 1 194 ? 11.757 13.497 -4.389 1.00 61.34 194 VAL A N 1
ATOM 1506 C CA . VAL A 1 194 ? 12.362 14.478 -5.309 1.00 61.34 194 VAL A CA 1
ATOM 1507 C C . VAL A 1 194 ? 13.891 14.358 -5.369 1.00 61.34 194 VAL A C 1
ATOM 1509 O O . VAL A 1 194 ? 14.489 14.641 -6.406 1.00 61.34 194 VAL A O 1
ATOM 1512 N N . GLN A 1 195 ? 14.548 13.908 -4.295 1.00 61.47 195 GLN A N 1
ATOM 1513 C CA . GLN A 1 195 ? 16.008 13.748 -4.263 1.00 61.47 195 GLN A CA 1
ATOM 1514 C C . GLN A 1 195 ? 16.541 12.542 -5.051 1.00 61.47 195 GLN A C 1
ATOM 1516 O O . GLN A 1 195 ? 17.751 12.441 -5.236 1.00 61.47 195 GLN A O 1
ATOM 1521 N N . LEU A 1 196 ? 15.677 11.662 -5.565 1.00 59.62 196 LEU A N 1
ATOM 1522 C CA . LEU A 1 196 ? 16.101 10.584 -6.467 1.00 59.62 196 LEU A CA 1
ATOM 1523 C C . LEU A 1 196 ? 16.348 11.045 -7.899 1.00 59.62 196 LEU A C 1
ATOM 1525 O O . LEU A 1 196 ? 16.886 10.277 -8.684 1.00 59.62 196 LEU A O 1
ATOM 1529 N N . VAL A 1 197 ? 15.988 12.276 -8.261 1.00 59.72 197 VAL A N 1
ATOM 1530 C CA . VAL A 1 197 ? 16.388 12.819 -9.560 1.00 59.72 197 VAL A CA 1
ATOM 1531 C C . VAL A 1 197 ? 17.866 13.213 -9.454 1.00 59.72 197 VAL A C 1
ATOM 1533 O O . VAL A 1 197 ? 18.180 14.122 -8.677 1.00 59.72 197 VAL A O 1
ATOM 1536 N N . PRO A 1 198 ? 18.790 12.537 -10.167 1.00 57.38 198 PRO A N 1
ATOM 1537 C CA . PRO A 1 198 ? 20.211 12.842 -10.068 1.00 57.38 198 PRO A CA 1
ATOM 1538 C C . PRO A 1 198 ? 20.450 14.313 -10.421 1.00 57.38 198 PRO A C 1
ATOM 1540 O O . PRO A 1 198 ? 20.057 14.785 -11.485 1.00 57.38 198 PRO A O 1
ATOM 1543 N N . ARG A 1 199 ? 21.068 15.049 -9.488 1.00 57.09 199 ARG A N 1
ATOM 1544 C CA . ARG A 1 199 ? 21.366 16.483 -9.643 1.00 57.09 199 ARG A CA 1
ATOM 1545 C C . ARG A 1 199 ? 22.632 16.745 -10.459 1.00 57.09 199 ARG A C 1
ATOM 1547 O O . ARG A 1 199 ? 22.788 17.848 -10.967 1.00 57.09 199 ARG A O 1
ATOM 1554 N N . SER A 1 200 ? 23.515 15.752 -10.578 1.00 56.81 200 SER A N 1
ATOM 1555 C CA . SER A 1 200 ? 24.712 15.808 -11.416 1.00 56.81 200 SER A CA 1
ATOM 1556 C C . SER A 1 200 ? 24.771 14.601 -12.350 1.00 56.81 200 SER A C 1
ATOM 1558 O O . SER A 1 200 ? 24.466 13.468 -11.972 1.00 56.81 200 SER A O 1
ATOM 1560 N N . THR A 1 201 ? 25.153 14.859 -13.598 1.00 61.94 201 THR A N 1
ATOM 1561 C CA . THR A 1 201 ? 25.295 13.856 -14.663 1.00 61.94 201 THR A CA 1
ATOM 1562 C C . THR A 1 201 ? 26.628 13.107 -14.602 1.00 61.94 201 THR A C 1
ATOM 1564 O O . THR A 1 201 ? 26.861 12.196 -15.391 1.00 61.94 201 THR A O 1
ATOM 1567 N N . ASP A 1 202 ? 27.492 13.460 -13.652 1.00 65.50 202 ASP A N 1
ATOM 1568 C CA . ASP A 1 202 ? 28.909 13.089 -13.674 1.00 65.50 202 ASP A CA 1
ATOM 1569 C C . ASP A 1 202 ? 29.155 11.595 -13.418 1.00 65.50 202 ASP A C 1
ATOM 1571 O O . ASP A 1 202 ? 30.213 11.090 -13.767 1.00 65.50 202 ASP A O 1
ATOM 1575 N N . ASN A 1 203 ? 28.184 10.869 -12.845 1.00 70.00 203 ASN A N 1
ATOM 1576 C CA . ASN A 1 203 ? 28.272 9.424 -12.585 1.00 70.00 203 ASN A CA 1
ATOM 1577 C C . ASN A 1 203 ? 26.908 8.712 -12.676 1.00 70.00 203 ASN A C 1
ATOM 1579 O O . ASN A 1 203 ? 26.550 7.897 -11.819 1.00 70.00 203 ASN A O 1
ATOM 1583 N N . ILE A 1 204 ? 26.134 9.005 -13.727 1.00 72.81 204 ILE A N 1
ATOM 1584 C CA . ILE A 1 204 ? 24.844 8.338 -13.993 1.00 72.81 204 ILE A CA 1
ATOM 1585 C C . ILE A 1 204 ? 24.969 6.800 -13.983 1.00 72.81 204 ILE A C 1
ATOM 1587 O O . ILE A 1 204 ? 24.133 6.168 -13.337 1.00 72.81 204 ILE A O 1
ATOM 1591 N N . PRO A 1 205 ? 25.995 6.167 -14.594 1.00 74.06 205 PRO A N 1
ATOM 1592 C CA . PRO A 1 205 ? 26.090 4.704 -14.613 1.00 74.06 205 PRO A CA 1
ATOM 1593 C C . PRO A 1 205 ? 26.199 4.085 -13.214 1.00 74.06 205 PRO A C 1
ATOM 1595 O O . PRO A 1 205 ? 25.481 3.139 -12.901 1.00 74.06 205 PRO A O 1
ATOM 1598 N N . LEU A 1 206 ? 27.027 4.665 -12.338 1.00 77.25 206 LEU A N 1
ATOM 1599 C CA . LEU A 1 206 ? 27.193 4.188 -10.962 1.00 77.25 206 LEU A CA 1
ATOM 1600 C C . LEU A 1 206 ? 25.916 4.386 -10.135 1.00 77.25 206 LEU A C 1
ATOM 1602 O O . LEU A 1 206 ? 25.561 3.535 -9.321 1.00 77.25 206 LEU A O 1
ATOM 1606 N N . TYR A 1 207 ? 25.218 5.508 -10.331 1.00 75.56 207 TYR A N 1
ATOM 1607 C CA . TYR A 1 207 ? 23.924 5.754 -9.695 1.00 75.56 207 TYR A CA 1
ATOM 1608 C C . TYR A 1 207 ? 22.885 4.711 -10.129 1.00 75.56 207 TYR A C 1
ATOM 1610 O O . TYR A 1 207 ? 22.210 4.124 -9.285 1.00 75.56 207 TYR A O 1
ATOM 1618 N N . LEU A 1 208 ? 22.804 4.436 -11.432 1.00 73.81 208 LEU A N 1
ATOM 1619 C CA . LEU A 1 208 ? 21.886 3.452 -11.996 1.00 73.81 208 LEU A CA 1
ATOM 1620 C C . LEU A 1 208 ? 22.198 2.023 -11.523 1.00 73.81 208 LEU A C 1
ATOM 1622 O O . LEU A 1 208 ? 21.267 1.289 -11.203 1.00 73.81 208 LEU A O 1
ATOM 1626 N N . GLN A 1 209 ? 23.475 1.649 -11.397 1.00 77.88 209 GLN A N 1
ATOM 1627 C CA . GLN A 1 209 ? 23.885 0.363 -10.813 1.00 77.88 209 GLN A CA 1
ATOM 1628 C C . GLN A 1 209 ? 23.511 0.245 -9.334 1.00 77.88 209 GLN A C 1
ATOM 1630 O O . GLN A 1 209 ? 22.956 -0.768 -8.921 1.00 77.88 209 GLN A O 1
ATOM 1635 N N . LYS A 1 210 ? 23.751 1.287 -8.528 1.00 79.69 210 LYS A N 1
ATOM 1636 C CA . LYS A 1 210 ? 23.342 1.302 -7.111 1.00 79.69 210 LYS A CA 1
ATOM 1637 C C . LYS A 1 210 ? 21.830 1.222 -6.942 1.00 79.69 210 LYS A C 1
ATOM 1639 O O . LYS A 1 210 ? 21.339 0.627 -5.987 1.00 79.69 210 LYS A O 1
ATOM 1644 N N . LEU A 1 211 ? 21.088 1.851 -7.848 1.00 75.25 211 LEU A N 1
ATOM 1645 C CA . LEU A 1 211 ? 19.640 1.758 -7.854 1.00 75.25 211 LEU A CA 1
ATOM 1646 C C . LEU A 1 211 ? 19.221 0.326 -8.213 1.00 75.25 211 LEU A C 1
ATOM 1648 O O . LEU A 1 211 ? 18.445 -0.269 -7.474 1.00 75.25 211 LEU A O 1
ATOM 1652 N N . ALA A 1 212 ? 19.797 -0.263 -9.265 1.00 76.81 212 ALA A N 1
ATOM 1653 C CA . ALA A 1 212 ? 19.536 -1.645 -9.665 1.00 76.81 212 ALA A CA 1
ATOM 1654 C C . ALA A 1 212 ? 19.834 -2.657 -8.546 1.00 76.81 212 ALA A C 1
ATOM 1656 O O . ALA A 1 212 ? 18.981 -3.492 -8.255 1.00 76.81 212 ALA A O 1
ATOM 1657 N N . SER A 1 213 ? 20.964 -2.534 -7.845 1.00 80.25 213 SER A N 1
ATOM 1658 C CA . SER A 1 213 ? 21.294 -3.411 -6.712 1.00 80.25 213 SER A CA 1
ATOM 1659 C C . SER A 1 213 ? 20.345 -3.237 -5.522 1.00 80.25 213 SER A C 1
ATOM 1661 O O . SER A 1 213 ? 20.047 -4.200 -4.817 1.00 80.25 213 SER A O 1
ATOM 1663 N N . ALA A 1 214 ? 19.755 -2.051 -5.333 1.00 80.44 214 ALA A N 1
ATOM 1664 C CA . ALA A 1 214 ? 18.721 -1.847 -4.318 1.00 80.44 214 ALA A CA 1
ATOM 1665 C C . ALA A 1 214 ? 17.457 -2.693 -4.573 1.00 80.44 214 ALA A C 1
ATOM 1667 O O . ALA A 1 214 ? 16.695 -2.962 -3.638 1.00 80.44 214 ALA A O 1
ATOM 1668 N N . TRP A 1 215 ? 17.234 -3.165 -5.807 1.00 84.75 215 TRP A N 1
ATOM 1669 C CA . TRP A 1 215 ? 16.146 -4.096 -6.100 1.00 84.75 215 TRP A CA 1
ATOM 1670 C C . TRP A 1 215 ? 16.261 -5.400 -5.308 1.00 84.75 215 TRP A C 1
ATOM 1672 O O . TRP A 1 215 ? 15.230 -5.952 -4.937 1.00 84.75 215 TRP A O 1
ATOM 1682 N N . GLU A 1 216 ? 17.457 -5.879 -4.967 1.00 82.44 216 GLU A N 1
ATOM 1683 C CA . GLU A 1 216 ? 17.617 -7.076 -4.126 1.00 82.44 216 GLU A CA 1
ATOM 1684 C C . GLU A 1 216 ? 16.940 -6.900 -2.759 1.00 82.44 216 GLU A C 1
ATOM 1686 O O . GLU A 1 216 ? 16.273 -7.804 -2.257 1.00 82.44 216 GLU A O 1
ATOM 1691 N N . VAL A 1 217 ? 17.012 -5.690 -2.202 1.00 83.62 217 VAL A N 1
ATOM 1692 C CA . VAL A 1 217 ? 16.357 -5.339 -0.938 1.00 83.62 217 VAL A CA 1
ATOM 1693 C C . VAL A 1 217 ? 14.847 -5.181 -1.132 1.00 83.62 217 VAL A C 1
ATOM 1695 O O . VAL A 1 217 ? 14.057 -5.744 -0.371 1.00 83.62 217 VAL A O 1
ATOM 1698 N N . PHE A 1 218 ? 14.411 -4.453 -2.167 1.00 84.00 218 PHE A N 1
ATOM 1699 C CA . PHE A 1 218 ? 12.980 -4.196 -2.399 1.00 84.00 218 PHE A CA 1
ATOM 1700 C C . PHE A 1 218 ? 12.204 -5.423 -2.880 1.00 84.00 218 PHE A C 1
ATOM 1702 O O . PHE A 1 218 ? 11.007 -5.545 -2.606 1.00 84.00 218 PHE A O 1
ATOM 1709 N N . SER A 1 219 ? 12.880 -6.343 -3.561 1.00 83.19 219 SER A N 1
ATOM 1710 C CA . SER A 1 219 ? 12.323 -7.596 -4.060 1.00 83.19 219 SER A CA 1
ATOM 1711 C C . SER A 1 219 ? 12.226 -8.683 -2.999 1.00 83.19 219 SER A C 1
ATOM 1713 O O . SER A 1 219 ? 11.758 -9.779 -3.317 1.00 83.19 219 SER A O 1
ATOM 1715 N N . ASN A 1 220 ? 12.592 -8.403 -1.744 1.00 87.44 220 ASN A N 1
ATOM 1716 C CA . ASN A 1 220 ? 12.415 -9.341 -0.643 1.00 87.44 220 ASN A CA 1
ATOM 1717 C C . ASN A 1 220 ? 10.970 -9.899 -0.637 1.00 87.44 220 ASN A C 1
ATOM 1719 O O . ASN A 1 220 ? 10.013 -9.122 -0.712 1.00 87.44 220 ASN A O 1
ATOM 1723 N N . PRO A 1 221 ? 10.764 -11.230 -0.571 1.00 86.31 221 PRO A N 1
ATOM 1724 C CA . PRO A 1 221 ? 9.431 -11.838 -0.537 1.00 86.31 221 PRO A CA 1
ATOM 1725 C C . PRO A 1 221 ? 8.513 -11.298 0.564 1.00 86.31 221 PRO A C 1
ATOM 1727 O O . PRO A 1 221 ? 7.301 -11.273 0.374 1.00 86.31 221 PRO A O 1
ATOM 1730 N N . LEU A 1 222 ? 9.074 -10.823 1.677 1.00 87.25 222 LEU A N 1
ATOM 1731 C CA . LEU A 1 222 ? 8.329 -10.258 2.803 1.00 87.25 222 LEU A CA 1
ATOM 1732 C C . LEU A 1 222 ? 7.858 -8.818 2.564 1.00 87.25 222 LEU A C 1
ATOM 1734 O O . LEU A 1 222 ? 7.035 -8.308 3.324 1.00 87.25 222 LEU A O 1
ATOM 1738 N N . ASN A 1 223 ? 8.353 -8.149 1.522 1.00 90.81 223 ASN A N 1
ATOM 1739 C CA . ASN A 1 223 ? 7.936 -6.796 1.191 1.00 90.81 223 ASN A CA 1
ATOM 1740 C C . ASN A 1 223 ? 6.582 -6.803 0.465 1.00 90.81 223 ASN A C 1
ATOM 1742 O O . ASN A 1 223 ? 6.512 -6.851 -0.762 1.00 90.81 223 ASN A O 1
ATOM 1746 N N . ILE A 1 224 ? 5.498 -6.736 1.241 1.00 91.31 224 ILE A N 1
ATOM 1747 C CA . ILE A 1 224 ? 4.113 -6.765 0.739 1.00 91.31 224 ILE A CA 1
ATOM 1748 C C . ILE A 1 224 ? 3.847 -5.639 -0.273 1.00 91.31 224 ILE A C 1
ATOM 1750 O O . ILE A 1 224 ? 3.072 -5.817 -1.212 1.00 91.31 224 ILE A O 1
ATOM 1754 N N . PHE A 1 225 ? 4.520 -4.494 -0.134 1.00 93.06 225 PHE A N 1
ATOM 1755 C CA . PHE A 1 225 ? 4.297 -3.322 -0.982 1.00 93.06 225 PHE A CA 1
ATOM 1756 C C . PHE A 1 225 ? 4.756 -3.519 -2.430 1.00 93.06 225 PHE A C 1
ATOM 1758 O O . PHE A 1 225 ? 4.269 -2.826 -3.319 1.00 93.06 225 PHE A O 1
ATOM 1765 N N . THR A 1 226 ? 5.663 -4.468 -2.688 1.00 92.81 226 THR A N 1
ATOM 1766 C CA . THR A 1 226 ? 6.167 -4.768 -4.040 1.00 92.81 226 THR A CA 1
ATOM 1767 C C . THR A 1 226 ? 5.504 -5.990 -4.667 1.00 92.81 226 THR A C 1
ATOM 1769 O O . THR A 1 226 ? 5.810 -6.336 -5.807 1.00 92.81 226 THR A O 1
ATOM 1772 N N . TRP A 1 227 ? 4.561 -6.642 -3.978 1.00 93.50 227 TRP A N 1
ATOM 1773 C CA . TRP A 1 227 ? 3.890 -7.837 -4.499 1.00 93.50 227 TRP A CA 1
ATOM 1774 C C . TRP A 1 227 ? 3.105 -7.577 -5.786 1.00 93.50 227 TRP A C 1
ATOM 1776 O O . TRP A 1 227 ? 3.057 -8.464 -6.635 1.00 93.50 227 TRP A O 1
ATOM 1786 N N . SER A 1 228 ? 2.558 -6.371 -5.987 1.00 93.06 228 SER A N 1
ATOM 1787 C CA . SER A 1 228 ? 1.891 -6.028 -7.249 1.00 93.06 228 SER A CA 1
ATOM 1788 C C . SER A 1 228 ? 2.882 -6.021 -8.411 1.00 93.06 228 SER A C 1
ATOM 1790 O O . SER A 1 228 ? 2.655 -6.688 -9.415 1.00 93.06 228 SER A O 1
ATOM 1792 N N . VAL A 1 229 ? 4.038 -5.382 -8.227 1.00 91.75 229 VAL A N 1
ATOM 1793 C CA . VAL A 1 229 ? 5.147 -5.342 -9.194 1.00 91.75 229 VAL A CA 1
ATOM 1794 C C . VAL A 1 229 ? 5.678 -6.747 -9.494 1.00 91.75 229 VAL A C 1
ATOM 1796 O O . VAL A 1 229 ? 5.937 -7.090 -10.641 1.00 91.75 229 VAL A O 1
ATOM 1799 N N . LYS A 1 230 ? 5.818 -7.594 -8.468 1.00 91.44 230 LYS A N 1
ATOM 1800 C CA . LYS A 1 230 ? 6.346 -8.961 -8.615 1.00 91.44 230 LYS A CA 1
ATOM 1801 C C . LYS A 1 230 ? 5.343 -9.932 -9.232 1.00 91.44 230 LYS A C 1
ATOM 1803 O O . LYS A 1 230 ? 5.752 -10.891 -9.883 1.00 91.44 230 LYS A O 1
ATOM 1808 N N . SER A 1 231 ? 4.046 -9.700 -9.035 1.00 91.44 231 SER A N 1
ATOM 1809 C CA . SER A 1 231 ? 2.998 -10.590 -9.543 1.00 91.44 231 SER A CA 1
ATOM 1810 C C . SER A 1 231 ? 2.943 -10.668 -11.061 1.00 91.44 231 SER A C 1
ATOM 1812 O O . SER A 1 231 ? 2.555 -11.699 -11.603 1.00 91.44 231 SER A O 1
ATOM 1814 N N . SER A 1 232 ? 3.391 -9.615 -11.738 1.00 87.00 232 SER A N 1
ATOM 1815 C CA . SER A 1 232 ? 3.397 -9.559 -13.192 1.00 87.00 232 SER A CA 1
ATOM 1816 C C . SER A 1 232 ? 4.454 -10.454 -13.838 1.00 87.00 232 SER A C 1
ATOM 1818 O O . SER A 1 232 ? 4.273 -10.894 -14.969 1.00 87.00 232 SER A O 1
ATOM 1820 N N . GLU A 1 233 ? 5.527 -10.775 -13.110 1.00 87.12 233 GLU A N 1
ATOM 1821 C CA . GLU A 1 233 ? 6.538 -11.759 -13.521 1.00 87.12 233 GLU A CA 1
ATOM 1822 C C . GLU A 1 233 ? 6.263 -13.142 -12.923 1.00 87.12 233 GLU A C 1
ATOM 1824 O O . GLU A 1 233 ? 6.505 -14.168 -13.553 1.00 87.12 233 GLU A O 1
ATOM 1829 N N . SER A 1 234 ? 5.750 -13.179 -11.692 1.00 90.12 234 SER A N 1
ATOM 1830 C CA . SER A 1 234 ? 5.441 -14.409 -10.972 1.00 90.12 234 SER A CA 1
ATOM 1831 C C . SER A 1 234 ? 4.023 -14.341 -10.400 1.00 90.12 234 SER A C 1
ATOM 1833 O O . SER A 1 234 ? 3.825 -13.823 -9.294 1.00 90.12 234 SER A O 1
ATOM 1835 N N . PRO A 1 235 ? 3.023 -14.925 -11.094 1.00 89.62 235 PRO A N 1
ATOM 1836 C CA . PRO A 1 235 ? 1.625 -14.929 -10.652 1.00 89.62 235 PRO A CA 1
ATOM 1837 C C . PRO A 1 235 ? 1.405 -15.549 -9.265 1.00 89.62 235 PRO A C 1
ATOM 1839 O O . PRO A 1 235 ? 0.368 -15.330 -8.643 1.00 89.62 235 PRO A O 1
ATOM 1842 N N . LEU A 1 236 ? 2.395 -16.273 -8.731 1.00 92.19 236 LEU A N 1
ATOM 1843 C CA . LEU A 1 236 ? 2.407 -16.749 -7.350 1.00 92.19 236 LEU A CA 1
ATOM 1844 C C . LEU A 1 236 ? 2.129 -15.619 -6.344 1.00 92.19 236 LEU A C 1
ATOM 1846 O O . LEU A 1 236 ? 1.390 -15.835 -5.388 1.00 92.19 236 LEU A O 1
ATOM 1850 N N . TYR A 1 237 ? 2.647 -14.405 -6.566 1.00 92.19 237 TYR A N 1
ATOM 1851 C CA . TYR A 1 237 ? 2.414 -13.276 -5.652 1.00 92.19 237 TYR A CA 1
ATOM 1852 C C . TYR A 1 237 ? 0.954 -12.802 -5.634 1.00 92.19 237 TYR A C 1
ATOM 1854 O O . TYR A 1 237 ? 0.500 -12.295 -4.610 1.00 92.19 237 TYR A O 1
ATOM 1862 N N . LEU A 1 238 ? 0.190 -13.031 -6.709 1.00 91.88 238 LEU A N 1
ATOM 1863 C CA . LEU A 1 238 ? -1.259 -12.813 -6.715 1.00 91.88 238 LEU A CA 1
ATOM 1864 C C . LEU A 1 238 ? -1.946 -13.786 -5.744 1.00 91.88 238 LEU A C 1
ATOM 1866 O O . LEU A 1 238 ? -2.749 -13.370 -4.910 1.00 91.88 238 LEU A O 1
ATOM 1870 N N . LEU A 1 239 ? -1.590 -15.074 -5.810 1.00 92.75 239 LEU A N 1
ATOM 1871 C CA . LEU A 1 239 ? -2.131 -16.113 -4.926 1.00 92.75 239 LEU A CA 1
ATOM 1872 C C . LEU A 1 239 ? -1.748 -15.869 -3.464 1.00 92.75 239 LEU A C 1
ATOM 1874 O O . LEU A 1 239 ? -2.596 -15.985 -2.581 1.00 92.75 239 LEU A O 1
ATOM 1878 N N . VAL A 1 240 ? -0.497 -15.472 -3.212 1.00 92.69 240 VAL A N 1
ATOM 1879 C CA . VAL A 1 240 ? -0.034 -15.054 -1.880 1.00 92.69 240 VAL A CA 1
ATOM 1880 C C . VAL A 1 240 ? -0.857 -13.863 -1.384 1.00 92.69 240 VAL A C 1
ATOM 1882 O O . VAL A 1 240 ? -1.302 -13.868 -0.239 1.00 92.69 240 VAL A O 1
ATOM 1885 N N . GLY A 1 241 ? -1.138 -12.883 -2.249 1.00 91.69 241 GLY A N 1
ATOM 1886 C CA . GLY A 1 241 ? -2.007 -11.750 -1.935 1.00 91.69 241 GLY A CA 1
ATOM 1887 C C . GLY A 1 241 ? -3.424 -12.168 -1.532 1.00 91.69 241 GLY A C 1
ATOM 1888 O O . GLY A 1 241 ? -3.947 -11.645 -0.550 1.00 91.69 241 GLY A O 1
ATOM 1889 N N . VAL A 1 242 ? -4.025 -13.136 -2.234 1.00 94.69 242 VAL A N 1
ATOM 1890 C CA . VAL A 1 242 ? -5.349 -13.690 -1.893 1.00 94.69 242 VAL A CA 1
ATOM 1891 C C . VAL A 1 242 ? -5.307 -14.450 -0.568 1.00 94.69 242 VAL A C 1
ATOM 1893 O O . VAL A 1 242 ? -6.173 -14.243 0.278 1.00 94.69 242 VAL A O 1
ATOM 1896 N N . ALA A 1 243 ? -4.299 -15.301 -0.361 1.00 93.00 243 ALA A N 1
ATOM 1897 C CA . ALA A 1 243 ? -4.147 -16.107 0.851 1.00 93.00 243 ALA A CA 1
ATOM 1898 C C . ALA A 1 243 ? -3.820 -15.265 2.099 1.00 93.00 243 ALA A C 1
ATOM 1900 O O . ALA A 1 243 ? -4.202 -15.628 3.213 1.00 93.00 243 ALA A O 1
ATOM 1901 N N . ALA A 1 244 ? -3.158 -14.120 1.925 1.00 92.75 244 ALA A N 1
ATOM 1902 C CA . ALA A 1 244 ? -2.846 -13.200 3.012 1.00 92.75 244 ALA A CA 1
ATOM 1903 C C . ALA A 1 244 ? -4.102 -12.542 3.609 1.00 92.75 244 ALA A C 1
ATOM 1905 O O . ALA A 1 244 ? -4.141 -12.321 4.817 1.00 92.75 244 ALA A O 1
ATOM 1906 N N . ILE A 1 245 ? -5.152 -12.295 2.817 1.00 93.19 245 ILE A N 1
ATOM 1907 C CA . ILE A 1 245 ? -6.388 -11.644 3.289 1.00 93.19 245 ILE A CA 1
ATOM 1908 C C . ILE A 1 245 ? -7.061 -12.414 4.439 1.00 93.19 245 ILE A C 1
ATOM 1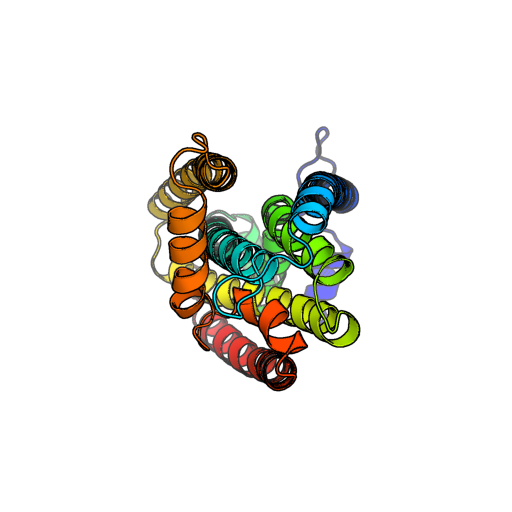910 O O . ILE A 1 245 ? -7.286 -11.805 5.488 1.00 93.19 245 ILE A O 1
ATOM 1914 N N . PRO A 1 246 ? -7.397 -13.717 4.320 1.00 92.44 246 PRO A N 1
ATOM 1915 C CA . PRO A 1 246 ? -8.013 -14.453 5.421 1.00 92.44 246 PRO A CA 1
ATOM 1916 C C . PRO A 1 246 ? -7.071 -14.597 6.620 1.00 92.44 246 PRO A C 1
ATOM 1918 O O . PRO A 1 246 ? -7.535 -14.521 7.757 1.00 92.44 246 PRO A O 1
ATOM 1921 N N . LEU A 1 247 ? -5.759 -14.740 6.396 1.00 92.75 247 LEU A N 1
ATOM 1922 C CA . LEU A 1 247 ? -4.768 -14.824 7.471 1.00 92.75 247 LEU A CA 1
ATOM 1923 C C . LEU A 1 247 ? -4.705 -13.520 8.279 1.00 92.75 247 LEU A C 1
ATOM 1925 O O . LEU A 1 247 ? -4.884 -13.532 9.498 1.00 92.75 247 LEU A O 1
ATOM 1929 N N . LEU A 1 248 ? -4.503 -12.387 7.603 1.00 91.50 248 LEU A N 1
ATOM 1930 C CA . LEU A 1 248 ? -4.486 -11.064 8.226 1.00 91.50 248 LEU A CA 1
ATOM 1931 C C . LEU A 1 248 ? -5.848 -10.730 8.835 1.00 91.50 248 LEU A C 1
ATOM 1933 O O . LEU A 1 248 ? -5.904 -10.189 9.933 1.00 91.50 248 LEU A O 1
ATOM 1937 N N . GLY A 1 249 ? -6.948 -11.107 8.183 1.00 88.31 249 GLY A N 1
ATOM 1938 C CA . GLY A 1 249 ? -8.298 -10.965 8.722 1.00 88.31 249 GLY A CA 1
ATOM 1939 C C . GLY A 1 249 ? -8.483 -11.726 10.037 1.00 88.31 249 GLY A C 1
ATOM 1940 O O . GLY A 1 249 ? -8.989 -11.166 11.009 1.00 88.31 249 GLY A O 1
ATOM 1941 N N . TYR A 1 250 ? -8.023 -12.976 10.112 1.00 89.56 250 TYR A N 1
ATOM 1942 C CA . TYR A 1 250 ? -8.061 -13.769 11.341 1.00 89.56 250 TYR A CA 1
ATOM 1943 C C . TYR A 1 250 ? -7.231 -13.132 12.464 1.00 89.56 250 TYR A C 1
ATOM 1945 O O . TYR A 1 250 ? -7.725 -12.981 13.587 1.00 89.56 250 TYR A O 1
ATOM 1953 N N . VAL A 1 251 ? -5.999 -12.702 12.160 1.00 88.88 251 VAL A N 1
ATOM 1954 C CA . VAL A 1 251 ? -5.138 -11.982 13.115 1.00 88.88 251 VAL A CA 1
ATOM 1955 C C . VAL A 1 251 ? -5.826 -10.702 13.584 1.00 88.88 251 VAL A C 1
ATOM 1957 O O . VAL A 1 251 ? -5.913 -10.456 14.786 1.00 88.88 251 VAL A O 1
ATOM 1960 N N . PHE A 1 252 ? -6.391 -9.928 12.662 1.00 86.75 252 PHE A N 1
ATOM 1961 C CA . PHE A 1 252 ? -7.133 -8.712 12.964 1.00 86.75 252 PHE A CA 1
ATOM 1962 C C . PHE A 1 252 ? -8.286 -8.969 13.938 1.00 86.75 252 PHE A C 1
ATOM 1964 O O . PHE A 1 252 ? -8.358 -8.306 14.971 1.00 86.75 252 PHE A O 1
ATOM 1971 N N . PHE A 1 253 ? -9.151 -9.953 13.674 1.00 82.94 253 PHE A N 1
ATOM 1972 C CA . PHE A 1 253 ? -10.269 -10.265 14.570 1.00 82.94 253 PHE A CA 1
ATOM 1973 C C . PHE A 1 253 ? -9.800 -10.701 15.960 1.00 82.94 253 PHE A C 1
ATOM 1975 O O . PHE A 1 253 ? -10.386 -10.281 16.961 1.00 82.94 253 PHE A O 1
ATOM 1982 N N . ARG A 1 254 ? -8.723 -11.492 16.045 1.00 85.25 254 ARG A N 1
ATOM 1983 C CA . ARG A 1 254 ? -8.117 -11.889 17.325 1.00 85.25 254 ARG A CA 1
ATOM 1984 C C . ARG A 1 254 ? -7.629 -10.677 18.112 1.00 85.25 254 ARG A C 1
ATOM 1986 O O . ARG A 1 254 ? -8.015 -10.522 19.270 1.00 85.25 254 ARG A O 1
ATOM 1993 N N . VAL A 1 255 ? -6.849 -9.793 17.491 1.00 81.69 255 VAL A N 1
ATOM 1994 C CA . VAL A 1 255 ? -6.312 -8.599 18.163 1.00 81.69 255 VAL A CA 1
ATOM 1995 C C . VAL A 1 255 ? -7.447 -7.635 18.535 1.00 81.69 255 VAL A C 1
ATOM 1997 O O . VAL A 1 255 ? -7.514 -7.193 19.681 1.00 81.69 255 VAL A O 1
ATOM 2000 N N . ALA A 1 256 ? -8.405 -7.391 17.636 1.00 76.25 256 ALA A N 1
ATOM 2001 C CA . ALA A 1 256 ? -9.544 -6.500 17.874 1.00 76.25 256 ALA A CA 1
ATOM 2002 C C . ALA A 1 256 ? -10.456 -6.985 19.011 1.00 76.25 256 ALA A C 1
ATOM 2004 O O . ALA A 1 256 ? -10.929 -6.177 19.807 1.00 76.25 256 ALA A O 1
ATOM 2005 N N . SER A 1 257 ? -10.669 -8.299 19.137 1.00 73.81 257 SER A N 1
ATOM 2006 C CA . SER A 1 257 ? -11.460 -8.876 20.236 1.00 73.81 257 SER A CA 1
ATOM 2007 C C . SER A 1 257 ? -10.820 -8.691 21.617 1.00 73.81 257 SER A C 1
ATOM 2009 O O . SER A 1 257 ? -11.517 -8.735 22.627 1.00 73.81 257 SER A O 1
ATOM 2011 N N . SER A 1 258 ? -9.505 -8.458 21.664 1.00 70.62 258 SER A N 1
ATOM 2012 C CA . SER A 1 258 ? -8.747 -8.296 22.907 1.00 70.62 258 SER A CA 1
ATOM 2013 C C . SER A 1 258 ? -8.728 -6.860 23.450 1.00 70.62 258 SER A C 1
ATOM 2015 O O . SER A 1 258 ? -8.252 -6.646 24.566 1.00 70.62 258 SER A O 1
ATOM 2017 N N . ILE A 1 259 ? -9.245 -5.879 22.696 1.00 65.75 259 ILE A N 1
ATOM 2018 C CA . ILE A 1 259 ? -9.321 -4.486 23.149 1.00 65.75 259 ILE A CA 1
ATOM 2019 C C . ILE A 1 259 ? -10.388 -4.338 24.242 1.00 65.75 259 ILE A C 1
ATOM 2021 O O . ILE A 1 259 ? -11.584 -4.579 24.041 1.00 65.75 259 ILE A O 1
ATOM 2025 N N . LYS A 1 260 ? -9.943 -3.868 25.409 1.00 59.72 260 LYS A N 1
ATOM 2026 C CA . LYS A 1 260 ? -10.804 -3.277 26.432 1.00 59.72 260 LYS A CA 1
ATOM 2027 C C . LYS A 1 260 ? -10.731 -1.762 26.253 1.00 59.72 260 LYS A C 1
ATOM 2029 O O . LYS A 1 260 ? -9.643 -1.209 26.335 1.00 59.72 260 LYS A O 1
ATOM 2034 N N . PHE A 1 261 ? -11.860 -1.126 25.953 1.00 53.59 261 PHE A N 1
ATOM 2035 C CA . PHE A 1 261 ? -11.962 0.330 26.022 1.00 53.59 261 PHE A CA 1
ATOM 2036 C C . PHE A 1 261 ? -11.929 0.727 27.504 1.00 53.59 261 PHE A C 1
ATOM 2038 O O . PHE A 1 261 ? -12.604 0.073 28.307 1.00 53.59 261 PHE A O 1
ATOM 2045 N N . GLU A 1 262 ? -11.083 1.691 27.863 1.00 40.34 262 GLU A N 1
ATOM 2046 C CA . GLU A 1 262 ? -11.094 2.285 29.203 1.00 40.34 262 GLU A CA 1
ATOM 2047 C C . GLU A 1 262 ? -12.386 3.108 29.372 1.00 40.34 262 GLU A C 1
ATOM 2049 O O . GLU A 1 262 ? -12.797 3.735 28.395 1.00 40.34 262 GLU A O 1
ATOM 2054 N N . PRO A 1 263 ? -13.057 3.035 30.539 1.00 41.38 263 PRO A N 1
ATOM 2055 C CA . PRO A 1 263 ? -14.233 3.845 30.859 1.00 41.38 263 PRO A CA 1
ATOM 2056 C C . PRO A 1 263 ? -13.896 5.302 31.201 1.00 41.38 263 PRO A C 1
ATOM 2058 O O . PRO A 1 263 ? -12.730 5.581 31.571 1.00 41.38 263 PRO A O 1
#

Organism: NCBI:txid1184387

Radius of gyration: 20.09 Å; chains: 1; bounding box: 56×41×53 Å

Sequence (263 aa):
MNDLKLFLKYKLFMFPGKKGTRGGLSGQLFVFAVFTIMIGMFLWNVYGATSGVAVEGVSLGKVMAGFFLTISGLFFLISFSATSSYLFMRNDEIDMLLVLPVKRVSIIVYQIIISTLYQGLTLSVFLGIALPYHLRIDPNPWIGIPSLVLVVINTVLLASIVSVALGKFMSRAVARKVMFIVQIAAAFMFFIIVQLVPRSTDNIPLYLQKLASAWEVFSNPLNIFTWSVKSSESPLYLLVGVAAIPLLGYVFFRVASSIKFEP

Foldseek 3Di:
DVVLVVCVVVVPPAPQDPVRPRDDLVVLVVVLVVLLVVLLVVVLVVLQVQAPPDDPNHRLLLLLLLVQLLLLLVLLLLLLLLVLLLVLQPDPPVVVVVVPPDDLVSVLVNSLVNSVSVCSNSVSSNNSSQVSSLVRHFPASVLLVLLQVLLVLLSSLSSSLSNLVVSQPDDNVRSVVSNVVSVVVVVVVVVVSVPLPDPDPPCVSVSSVVSRVCCVVSVPPPSSSSLSSVCSVPVVSVVVSVVSNVVSVVSSVVSSVPDDRDD